Protein AF-C5G0J5-F1 (afdb_monomer)

Radius of gyration: 26.8 Å; Cα contacts (8 Å, |Δi|>4): 412; chains: 1; bounding box: 68×74×84 Å

Secondary structure (DSSP, 8-state):
------------------------------SS----------HHHHHHHHHHHHHHTT---GGGGS-S--PPPHHHHHHHTT-TTTTS-TT--HHHHHHHHHHHHHHS-S-----S---EEEETTEEEEEEEEE-SSPPPSEE-BHHHHHHTHHHHHHHHHHHHHHHSEEEEEEEEEEEEEEETTEEEEEEEEEEEEEEEE-HHHHHHHHTSTTHHHHHHHHHHHHHHHHTSTTTSSEEEEEEEESEEEEEEEEPSEEEEEEETTEEEEEEEEEEEESTT-

Sequence (281 aa):
MKEKYPGYPNELVTDHMYLIHCGDVPEIIDDNNNGLTTRGIDIYGVTSYLKSQYDRLGLRDNSQGQAENWSESTFVECMKKKYPLFPYDKSVSHGDIQHCHATRLNQLHARSDDNSRNPVIDVFGTAVTFLNDCNERDLPKNFQQAADFRANARNICDHLVGDLVKNAPALYGDVLKNAYTKEVQTLYGHKDVVLAVTMSIFPQARAAFATINKAKEAYDAICMSAISIFGTKDEGCTSELNYLQGRRRTTTGVKDGFLDFLIGGVKQGLLTIDFSPAEDF

Organism: Arthroderma otae (strain ATCC MYA-4605 / CBS 113480) (NCBI:txid554155)

Solvent-accessible surface area (backbone atoms only — not comparable to full-atom values): 16721 Å² total; per-residue (Å²): 138,89,89,79,87,89,85,87,82,85,88,81,88,85,84,87,79,88,76,92,70,89,76,80,88,78,84,79,82,66,95,66,93,67,86,77,67,89,75,68,85,48,67,67,58,58,52,50,52,53,50,55,55,38,58,74,69,69,56,76,74,80,65,79,83,70,75,83,72,90,71,70,49,66,42,56,54,48,46,35,76,80,36,78,56,60,52,72,51,92,78,69,52,58,68,57,55,50,50,24,49,54,54,40,53,67,71,63,61,91,73,77,84,85,77,64,74,66,52,70,45,75,55,93,88,40,58,38,36,41,46,65,50,52,59,89,64,71,66,52,67,59,26,41,43,21,67,60,54,39,71,44,27,62,64,53,33,64,56,25,41,64,35,32,74,73,70,28,32,22,55,40,58,45,74,37,65,66,18,31,33,70,51,95,61,30,75,45,67,63,34,65,30,28,40,35,38,38,4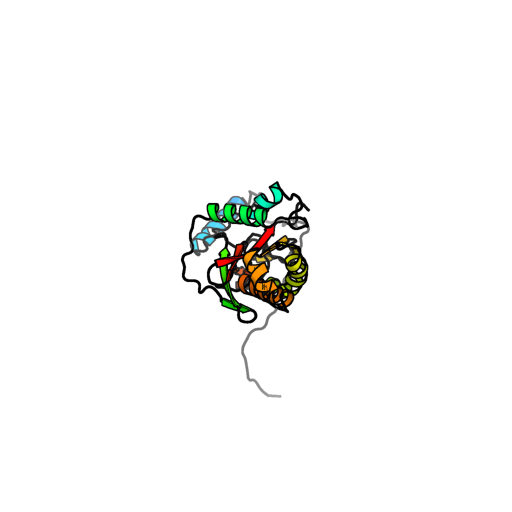0,36,49,33,72,69,44,50,57,61,36,67,76,39,101,50,38,69,60,47,47,41,52,51,43,41,48,48,43,43,41,35,35,26,80,87,62,25,30,46,42,80,45,79,36,46,72,103,45,85,45,74,49,45,32,33,38,45,31,36,37,37,31,21,49,89,85,38,84,28,29,41,38,38,39,42,70,38,71,56,78,91,121

Nearest PDB structures (foldseek):
  3lw3-assembly1_B  TM=2.107E-01  e=3.052E-02  Helicobacter felis
  2cye-assembly3_C  TM=1.915E-01  e=3.959E-01  Thermus thermophilus HB8
  5wix-assembly1_A  TM=1.542E-01  e=1.800E+00  Clostridium botulinum E1 str. 'BoNT E Beluga'

Structure (mmCIF, N/CA/C/O backbone):
data_AF-C5G0J5-F1
#
_entry.id   AF-C5G0J5-F1
#
loop_
_atom_site.group_PDB
_atom_site.id
_atom_site.type_symbol
_atom_site.label_atom_id
_atom_site.label_alt_id
_atom_site.label_comp_id
_atom_site.label_asym_id
_atom_site.label_entity_id
_atom_site.label_seq_id
_atom_site.pdbx_PDB_ins_code
_atom_site.Cartn_x
_atom_site.Cartn_y
_atom_site.Cartn_z
_atom_site.occupancy
_atom_site.B_iso_or_equiv
_atom_site.auth_seq_id
_atom_site.auth_comp_id
_atom_site.auth_asym_id
_atom_site.auth_atom_id
_atom_site.pdbx_PDB_model_num
ATOM 1 N N . MET A 1 1 ? 50.258 -53.875 -29.517 1.00 34.56 1 MET A N 1
ATOM 2 C CA . MET A 1 1 ? 49.431 -54.470 -28.446 1.00 34.56 1 MET A CA 1
ATOM 3 C C . MET A 1 1 ? 47.989 -54.042 -28.672 1.00 34.56 1 MET A C 1
ATOM 5 O O . MET A 1 1 ? 47.768 -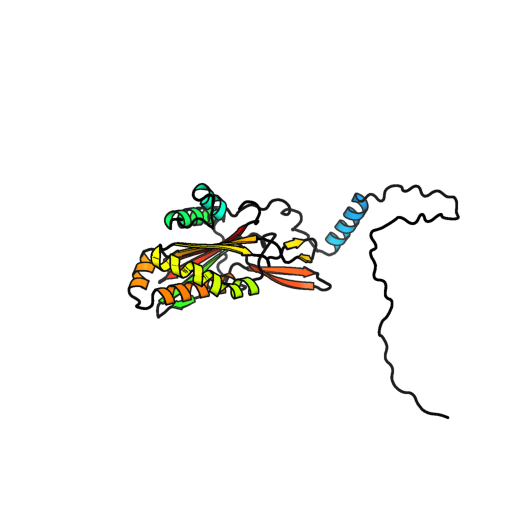52.887 -29.002 1.00 34.56 1 MET A O 1
ATOM 9 N N . LYS A 1 2 ? 47.063 -55.005 -28.637 1.00 33.50 2 LYS A N 1
ATOM 10 C CA . LYS A 1 2 ? 45.610 -54.836 -28.807 1.00 33.50 2 LYS A CA 1
ATOM 11 C C . LYS A 1 2 ? 44.958 -54.335 -27.507 1.00 33.50 2 LYS A C 1
ATOM 13 O O . LYS A 1 2 ? 45.535 -54.561 -26.452 1.00 33.50 2 LYS A O 1
ATOM 18 N N . GLU A 1 3 ? 43.723 -53.841 -27.667 1.00 27.34 3 GLU A N 1
ATOM 19 C CA . GLU A 1 3 ? 42.611 -53.630 -26.705 1.00 27.34 3 GLU A CA 1
ATOM 20 C C . GLU A 1 3 ? 42.287 -52.147 -26.467 1.00 27.34 3 GLU A C 1
ATOM 22 O O . GLU A 1 3 ? 43.193 -51.356 -26.261 1.00 27.34 3 GLU A O 1
ATOM 27 N N . LYS A 1 4 ? 41.039 -51.661 -26.466 1.00 27.30 4 LYS A N 1
ATOM 28 C CA . LYS A 1 4 ? 39.692 -52.152 -26.832 1.00 27.30 4 LYS A CA 1
ATOM 29 C C . LYS A 1 4 ? 38.799 -50.891 -26.814 1.00 27.30 4 LYS A C 1
ATOM 31 O O . LYS A 1 4 ? 38.901 -50.105 -25.880 1.00 27.30 4 LYS A O 1
ATOM 36 N N . TYR A 1 5 ? 37.921 -50.713 -27.798 1.00 30.59 5 TYR A N 1
ATOM 37 C CA . TYR A 1 5 ? 36.732 -49.843 -27.691 1.00 30.59 5 TYR A CA 1
ATOM 38 C C . TYR A 1 5 ? 35.711 -50.509 -26.739 1.00 30.59 5 TYR A C 1
ATOM 40 O O . TYR A 1 5 ? 35.683 -51.747 -26.724 1.00 30.59 5 TYR A O 1
ATOM 48 N N . PRO A 1 6 ? 34.891 -49.770 -25.949 1.00 35.16 6 PRO A N 1
ATOM 49 C CA . PRO A 1 6 ? 33.659 -49.161 -26.497 1.00 35.16 6 PRO A CA 1
ATOM 50 C C . PRO A 1 6 ? 33.156 -47.852 -25.824 1.00 35.16 6 PRO A C 1
ATOM 52 O O . PRO A 1 6 ? 33.362 -47.636 -24.635 1.00 35.16 6 PRO A O 1
ATOM 55 N N . GLY A 1 7 ? 32.381 -47.047 -26.573 1.00 28.03 7 GLY A N 1
ATOM 56 C CA . GLY A 1 7 ? 31.360 -46.136 -26.016 1.00 28.03 7 GLY A CA 1
ATOM 57 C C . GLY A 1 7 ? 31.407 -44.663 -26.459 1.00 28.03 7 GLY A C 1
ATOM 58 O O . GLY A 1 7 ? 31.964 -43.833 -25.755 1.00 28.03 7 GLY A O 1
ATOM 59 N N . TYR A 1 8 ? 30.764 -44.329 -27.583 1.00 28.36 8 TYR A N 1
ATOM 60 C CA . TYR A 1 8 ? 30.234 -42.979 -27.890 1.00 28.36 8 TYR A CA 1
ATOM 61 C C . TYR A 1 8 ? 28.871 -42.797 -27.158 1.00 28.36 8 TYR A C 1
ATOM 63 O O . TYR A 1 8 ? 28.251 -43.828 -26.876 1.00 28.36 8 TYR A O 1
ATOM 71 N N . PRO A 1 9 ? 28.366 -41.572 -26.853 1.00 32.84 9 PRO A N 1
ATOM 72 C CA . PRO A 1 9 ? 28.139 -40.528 -27.857 1.00 32.84 9 PRO A CA 1
ATOM 73 C C . PRO A 1 9 ? 28.501 -39.078 -27.470 1.00 32.84 9 PRO A C 1
ATOM 75 O O . PRO A 1 9 ? 28.296 -38.633 -26.351 1.00 32.84 9 PRO A O 1
ATOM 78 N N . ASN A 1 10 ? 29.016 -38.393 -28.493 1.00 35.56 10 ASN A N 1
ATOM 79 C CA . ASN A 1 10 ? 28.872 -37.005 -28.930 1.00 35.56 10 ASN A CA 1
ATOM 80 C C . ASN A 1 10 ? 28.668 -35.849 -27.934 1.00 35.56 10 ASN A C 1
ATOM 82 O O . ASN A 1 10 ? 27.791 -35.864 -27.082 1.00 35.56 10 ASN A O 1
ATOM 86 N N . GLU A 1 11 ? 29.391 -34.777 -28.287 1.00 36.97 11 GLU A N 1
ATOM 87 C CA . GLU A 1 11 ? 29.178 -33.360 -27.967 1.00 36.97 11 GLU A CA 1
ATOM 88 C C . GLU A 1 11 ? 29.679 -32.867 -26.609 1.00 36.97 11 GLU A C 1
ATOM 90 O O . GLU A 1 11 ? 29.042 -33.041 -25.581 1.00 36.97 11 GLU A O 1
ATOM 95 N N . LEU A 1 12 ? 30.801 -32.143 -26.661 1.00 26.28 12 LEU A N 1
ATOM 96 C CA . LEU A 1 12 ? 31.043 -30.888 -25.945 1.00 26.28 12 LEU A CA 1
ATOM 97 C C . LEU A 1 12 ? 32.115 -30.135 -26.754 1.00 26.28 12 LEU A C 1
ATOM 99 O O . LEU A 1 12 ? 33.194 -30.659 -27.008 1.00 26.28 12 LEU A O 1
ATOM 103 N N . VAL A 1 13 ? 31.702 -29.060 -27.427 1.00 31.84 13 VAL A N 1
ATOM 104 C CA . VAL A 1 13 ? 32.020 -27.675 -27.041 1.00 31.84 13 VAL A CA 1
ATOM 105 C C . VAL A 1 13 ? 33.504 -27.366 -27.180 1.00 31.84 13 VAL A C 1
ATOM 107 O O . VAL A 1 13 ? 34.295 -27.786 -26.351 1.00 31.84 13 VAL A O 1
ATOM 110 N N . THR A 1 14 ? 33.827 -26.558 -28.188 1.00 27.42 14 THR A N 1
ATOM 111 C CA . THR A 1 14 ? 34.467 -25.244 -28.016 1.00 27.42 14 THR A CA 1
ATOM 112 C C . THR A 1 14 ? 34.649 -24.637 -29.399 1.00 27.42 14 THR A C 1
ATOM 114 O O . THR A 1 14 ? 35.553 -25.042 -30.113 1.00 27.42 14 THR A O 1
ATOM 117 N N . ASP A 1 15 ? 33.836 -23.642 -29.742 1.00 26.64 15 ASP A N 1
ATOM 118 C CA . ASP A 1 15 ? 34.381 -22.490 -30.452 1.00 26.64 15 ASP A CA 1
ATOM 119 C C . ASP A 1 15 ? 34.000 -21.245 -29.661 1.00 26.64 15 ASP A C 1
ATOM 121 O O . ASP A 1 15 ? 32.847 -20.822 -29.563 1.00 26.64 15 ASP A O 1
ATOM 125 N N . HIS A 1 16 ? 35.021 -20.735 -28.985 1.00 26.95 16 HIS A N 1
ATOM 126 C CA . HIS A 1 16 ? 35.037 -19.426 -28.380 1.00 26.95 16 HIS A CA 1
ATOM 127 C C . HIS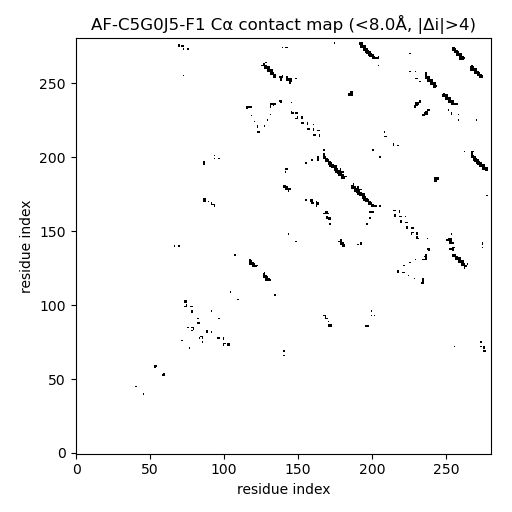 A 1 16 ? 35.000 -18.375 -29.485 1.00 26.95 16 HIS A C 1
ATOM 129 O O . HIS A 1 16 ? 35.888 -18.340 -30.328 1.00 26.95 16 HIS A O 1
ATOM 135 N N . MET A 1 17 ? 34.068 -17.431 -29.392 1.00 24.06 17 MET A N 1
ATOM 136 C CA . MET A 1 17 ? 34.371 -16.053 -29.765 1.00 24.06 17 MET A CA 1
ATOM 137 C C . MET A 1 17 ? 33.504 -15.099 -28.942 1.00 24.06 17 MET A C 1
ATOM 139 O O . MET A 1 17 ? 32.403 -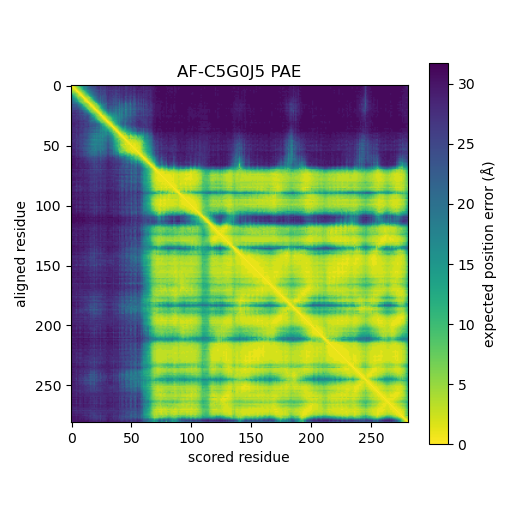14.706 -29.316 1.00 24.06 17 MET A O 1
ATOM 143 N N . TYR A 1 18 ? 34.026 -14.747 -27.769 1.00 28.03 18 TYR A N 1
ATOM 144 C CA . TYR A 1 18 ? 33.759 -13.445 -27.174 1.00 28.03 18 TYR A CA 1
ATOM 145 C C . TYR A 1 18 ? 34.588 -12.414 -27.940 1.00 28.03 18 TYR A C 1
ATOM 147 O O . TYR A 1 18 ? 35.788 -12.627 -28.090 1.00 28.03 18 TYR A O 1
ATOM 155 N N . LEU A 1 19 ? 33.963 -11.316 -28.372 1.00 24.42 19 LEU A N 1
ATOM 156 C CA . LEU A 1 19 ? 34.388 -9.928 -28.117 1.00 24.42 19 LEU A CA 1
ATOM 157 C C . LEU A 1 19 ? 33.636 -8.983 -29.063 1.00 24.42 19 LEU A C 1
ATOM 159 O O . LEU A 1 19 ? 33.979 -8.833 -30.231 1.00 24.42 19 LEU A O 1
ATOM 163 N N . ILE A 1 20 ? 32.627 -8.297 -28.521 1.00 28.42 20 ILE A N 1
ATOM 164 C CA . ILE A 1 20 ? 32.231 -6.985 -29.033 1.00 28.42 20 ILE A CA 1
ATOM 165 C C . ILE A 1 20 ? 33.322 -6.030 -28.546 1.00 28.42 20 ILE A C 1
ATOM 167 O O . ILE A 1 20 ? 33.304 -5.586 -27.399 1.00 28.42 20 ILE A O 1
ATOM 171 N N . HIS A 1 21 ? 34.312 -5.787 -29.400 1.00 24.42 21 HIS A N 1
ATOM 172 C CA . HIS A 1 21 ? 35.213 -4.655 -29.252 1.00 24.42 21 HIS A CA 1
ATOM 173 C C . HIS A 1 21 ? 34.535 -3.431 -29.872 1.00 24.42 21 HIS A C 1
ATOM 175 O O . HIS A 1 21 ? 34.320 -3.367 -31.079 1.00 24.42 21 HIS A O 1
ATOM 181 N N . CYS A 1 22 ? 34.196 -2.455 -29.032 1.00 41.16 22 CYS A N 1
ATOM 182 C CA . CYS A 1 22 ? 34.098 -1.069 -29.468 1.00 41.16 22 CYS A CA 1
ATOM 183 C C . CYS A 1 22 ? 35.531 -0.566 -29.700 1.00 41.16 22 CYS A C 1
ATOM 185 O O . CYS A 1 22 ? 36.309 -0.519 -28.746 1.00 41.16 22 CYS A O 1
ATOM 187 N N . GLY A 1 23 ? 35.880 -0.226 -30.942 1.00 29.19 23 GLY A N 1
ATOM 188 C CA . GLY A 1 23 ? 37.172 0.364 -31.300 1.00 29.19 23 GLY A CA 1
ATOM 189 C C . GLY A 1 23 ? 37.619 -0.004 -32.715 1.00 29.19 23 GLY A C 1
ATOM 190 O O . GLY A 1 23 ? 37.892 -1.166 -32.980 1.00 29.19 23 GLY A O 1
ATOM 191 N N . ASP A 1 24 ? 37.687 1.024 -33.559 1.00 31.53 24 ASP A N 1
ATOM 192 C CA . ASP A 1 24 ? 38.386 1.149 -34.843 1.00 31.53 24 ASP A CA 1
ATOM 193 C C . ASP A 1 24 ? 37.979 0.230 -36.008 1.00 31.53 24 ASP A C 1
ATOM 195 O O . ASP A 1 24 ? 38.169 -0.982 -36.026 1.00 31.53 24 ASP A O 1
ATOM 199 N N . VAL A 1 25 ? 37.432 0.886 -37.035 1.00 36.88 25 VAL A N 1
ATOM 200 C CA . VAL A 1 25 ? 37.102 0.346 -38.357 1.00 36.88 25 VAL A CA 1
ATOM 201 C C . VAL A 1 25 ? 38.378 -0.187 -39.020 1.00 36.88 25 VAL A C 1
ATOM 203 O O . VAL A 1 25 ? 39.257 0.618 -39.334 1.00 36.88 25 VAL A O 1
ATOM 206 N N . PRO A 1 26 ? 38.493 -1.494 -39.316 1.00 28.56 26 PRO A N 1
ATOM 207 C CA . PRO A 1 26 ? 39.455 -1.957 -40.295 1.00 28.56 26 PRO A CA 1
ATOM 208 C C . PRO A 1 26 ? 38.831 -1.738 -41.674 1.00 28.56 26 PRO A C 1
ATOM 210 O O . PRO A 1 26 ? 37.819 -2.354 -42.019 1.00 28.56 26 PRO A O 1
ATOM 213 N N . GLU A 1 27 ? 39.425 -0.838 -42.455 1.00 34.31 27 GLU A N 1
ATOM 214 C CA . GLU A 1 27 ? 39.238 -0.801 -43.903 1.00 34.31 27 GLU A CA 1
ATOM 215 C C . GLU A 1 27 ? 39.493 -2.204 -44.465 1.00 34.31 27 GLU A C 1
ATOM 217 O O . GLU A 1 27 ? 40.616 -2.708 -44.444 1.00 34.31 27 GLU A O 1
ATOM 222 N N . ILE A 1 28 ? 38.443 -2.841 -44.980 1.00 30.33 28 ILE A N 1
ATOM 223 C CA . ILE A 1 28 ? 38.607 -3.942 -45.921 1.00 30.33 28 ILE A CA 1
ATOM 224 C C . ILE A 1 28 ? 38.752 -3.287 -47.292 1.00 30.33 28 ILE A C 1
ATOM 226 O O . ILE A 1 28 ? 37.771 -2.852 -47.895 1.00 30.33 28 ILE A O 1
ATOM 230 N N . ILE A 1 29 ? 39.998 -3.184 -47.749 1.00 30.19 29 ILE A N 1
ATOM 231 C CA . ILE A 1 29 ? 40.320 -3.002 -49.162 1.00 30.19 29 ILE A CA 1
ATOM 232 C C . ILE A 1 29 ? 39.931 -4.312 -49.861 1.00 30.19 29 ILE A C 1
ATOM 234 O O . ILE A 1 29 ? 40.496 -5.365 -49.574 1.00 30.19 29 ILE A O 1
ATOM 238 N N . ASP A 1 30 ? 38.922 -4.243 -50.727 1.00 33.97 30 ASP A N 1
ATOM 239 C CA . ASP A 1 30 ? 38.576 -5.296 -51.682 1.00 33.97 30 ASP A CA 1
ATOM 240 C C . ASP A 1 30 ? 39.484 -5.146 -52.913 1.00 33.97 30 ASP A C 1
ATOM 242 O O . ASP A 1 30 ? 39.514 -4.088 -53.546 1.00 33.97 30 ASP A O 1
ATOM 246 N N . ASP A 1 31 ? 40.217 -6.207 -53.257 1.00 37.84 31 ASP A N 1
ATOM 247 C CA . ASP A 1 31 ? 41.057 -6.298 -54.460 1.00 37.84 31 ASP A CA 1
ATOM 248 C C . ASP A 1 31 ? 40.240 -6.379 -55.768 1.00 37.84 31 ASP A C 1
ATOM 250 O O . ASP A 1 31 ? 40.806 -6.494 -56.856 1.00 37.84 31 ASP A O 1
ATOM 254 N N . ASN A 1 32 ? 38.911 -6.266 -55.713 1.00 36.34 32 ASN A N 1
ATOM 255 C CA . ASN A 1 32 ? 38.068 -6.113 -56.891 1.00 36.34 32 ASN A CA 1
ATOM 256 C C . ASN A 1 32 ? 37.415 -4.732 -56.916 1.00 36.34 32 ASN A C 1
ATOM 258 O O . ASN A 1 32 ? 36.409 -4.459 -56.270 1.00 36.34 32 ASN A O 1
ATOM 262 N N . ASN A 1 33 ? 38.008 -3.869 -57.735 1.00 41.69 33 ASN A N 1
ATOM 263 C CA . ASN A 1 33 ? 37.727 -2.450 -57.923 1.00 41.69 33 ASN A CA 1
ATOM 264 C C . ASN A 1 33 ? 36.330 -2.144 -58.525 1.00 41.69 33 ASN A C 1
ATOM 266 O O . ASN A 1 33 ? 36.220 -1.500 -59.566 1.00 41.69 33 ASN A O 1
ATOM 270 N N . ASN A 1 34 ? 35.253 -2.588 -57.875 1.00 35.62 34 ASN A N 1
ATOM 271 C CA . ASN A 1 34 ? 33.873 -2.206 -58.163 1.00 35.62 34 ASN A CA 1
ATOM 272 C C . ASN A 1 34 ? 33.276 -1.577 -56.904 1.00 35.62 34 ASN A C 1
ATOM 274 O O . ASN A 1 34 ? 32.613 -2.238 -56.111 1.00 35.62 34 ASN A O 1
ATOM 278 N N . GLY A 1 35 ? 33.551 -0.282 -56.730 1.00 32.16 35 GLY A N 1
ATOM 279 C CA . GLY A 1 35 ? 33.175 0.512 -55.566 1.00 32.16 35 GLY A CA 1
ATOM 280 C C . GLY A 1 35 ? 31.725 0.325 -55.118 1.00 32.16 35 GLY A C 1
ATOM 281 O O . GLY A 1 35 ? 30.807 0.992 -55.600 1.00 32.16 35 GLY A O 1
ATOM 282 N N . LEU A 1 36 ? 31.539 -0.510 -54.097 1.00 31.58 36 LEU A N 1
ATOM 283 C CA . LEU A 1 36 ? 30.403 -0.433 -53.194 1.00 31.58 36 LEU A CA 1
ATOM 284 C C . LEU A 1 36 ? 30.652 0.751 -52.266 1.00 31.58 36 LEU A C 1
ATOM 286 O O . LEU A 1 36 ? 31.119 0.630 -51.139 1.00 31.58 36 LEU A O 1
ATOM 290 N N . THR A 1 37 ? 30.336 1.936 -52.789 1.00 32.44 37 THR A N 1
ATOM 291 C CA . THR A 1 37 ? 30.017 3.086 -51.945 1.00 32.44 37 THR A CA 1
ATOM 292 C C . THR A 1 37 ? 29.052 2.616 -50.862 1.00 32.44 37 THR A C 1
ATOM 294 O O . THR A 1 37 ? 28.077 1.924 -51.161 1.00 32.44 37 THR A O 1
ATOM 297 N N . THR A 1 38 ? 29.345 2.973 -49.617 1.00 40.84 38 THR A N 1
ATOM 298 C CA . THR A 1 38 ? 28.491 2.861 -48.432 1.00 40.84 38 THR A CA 1
ATOM 299 C C . THR A 1 38 ? 27.168 3.598 -48.667 1.00 40.84 38 THR A C 1
ATOM 301 O O . THR A 1 38 ? 26.893 4.663 -48.123 1.00 40.84 38 THR A O 1
ATOM 304 N N . ARG A 1 39 ? 26.318 3.042 -49.532 1.00 36.34 39 ARG A N 1
ATOM 305 C CA . ARG A 1 39 ? 24.934 3.456 -49.713 1.00 36.34 39 ARG A CA 1
ATOM 306 C C . ARG A 1 39 ? 24.147 2.852 -48.569 1.00 36.34 39 ARG A C 1
ATOM 308 O O . ARG A 1 39 ? 23.763 1.691 -48.622 1.00 36.34 39 ARG A O 1
ATOM 315 N N . GLY A 1 40 ? 24.001 3.683 -47.541 1.00 38.06 40 GLY A N 1
ATOM 316 C CA . GLY A 1 40 ? 22.972 3.659 -46.511 1.00 38.06 40 GLY A CA 1
ATOM 317 C C . GLY A 1 40 ? 22.324 2.305 -46.279 1.00 38.06 40 GLY A C 1
ATOM 318 O O . GLY A 1 40 ? 21.310 1.987 -46.898 1.00 38.06 40 GLY A O 1
ATOM 319 N N . ILE A 1 4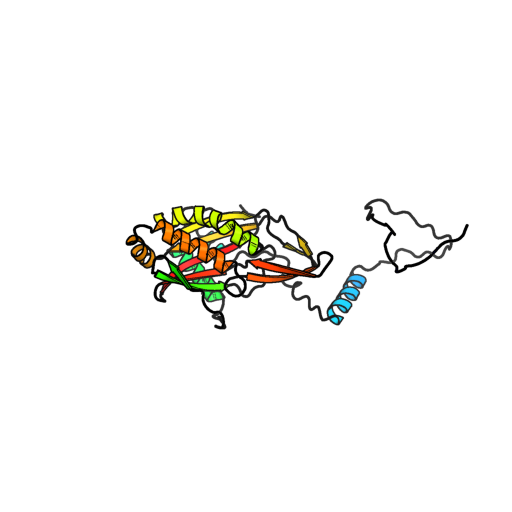1 ? 22.851 1.560 -45.307 1.00 39.38 41 ILE A N 1
ATOM 320 C CA . ILE A 1 41 ? 21.982 0.683 -44.528 1.00 39.38 41 ILE A CA 1
ATOM 321 C C . ILE A 1 41 ? 20.996 1.627 -43.846 1.00 39.38 41 ILE A C 1
ATOM 323 O O . ILE A 1 41 ? 21.313 2.267 -42.845 1.00 39.38 41 ILE A O 1
ATOM 327 N N . ASP A 1 42 ? 19.837 1.795 -44.472 1.00 38.78 42 ASP A N 1
ATOM 328 C CA . ASP A 1 42 ? 18.757 2.583 -43.924 1.00 38.78 42 ASP A CA 1
ATOM 329 C C . ASP A 1 42 ? 18.269 1.861 -42.666 1.00 38.78 42 ASP A C 1
ATOM 331 O O . ASP A 1 42 ? 17.648 0.795 -42.724 1.00 38.78 42 ASP A O 1
ATOM 335 N N . ILE A 1 43 ? 18.618 2.417 -41.507 1.00 40.00 43 ILE A N 1
ATOM 336 C CA . ILE A 1 43 ? 18.246 1.904 -40.186 1.00 40.00 43 ILE A CA 1
ATOM 337 C C . ILE A 1 43 ? 16.715 1.743 -40.094 1.00 40.00 43 ILE A C 1
ATOM 339 O O . ILE A 1 43 ? 16.229 0.836 -39.409 1.00 40.00 43 ILE A O 1
ATOM 343 N N . TYR A 1 44 ? 15.951 2.533 -40.860 1.00 33.03 44 TYR A N 1
ATOM 344 C CA . TYR A 1 44 ? 14.499 2.407 -40.985 1.00 33.03 44 TYR A CA 1
ATOM 345 C C . TYR A 1 44 ? 14.052 1.145 -41.750 1.00 33.03 44 TYR A C 1
ATOM 347 O O . TYR A 1 44 ? 13.025 0.545 -41.420 1.00 33.03 44 TYR A O 1
ATOM 355 N N . GLY A 1 45 ? 14.830 0.678 -42.730 1.00 36.72 45 GLY A N 1
ATOM 356 C CA . GLY A 1 45 ? 14.563 -0.559 -43.476 1.00 36.72 45 GLY A CA 1
ATOM 357 C C . GLY A 1 45 ? 14.790 -1.824 -42.641 1.00 36.72 45 GLY A C 1
ATOM 358 O O . GLY A 1 45 ? 14.008 -2.774 -42.693 1.00 36.72 45 GLY A O 1
ATOM 359 N N . VAL A 1 46 ? 15.827 -1.819 -41.799 1.00 42.88 46 VAL A N 1
ATOM 360 C CA . VAL A 1 46 ? 16.135 -2.946 -40.901 1.00 42.88 46 VAL A CA 1
ATOM 361 C C . VAL A 1 46 ? 15.101 -3.050 -39.773 1.00 42.88 46 VAL A C 1
ATOM 363 O O . VAL A 1 46 ? 14.628 -4.143 -39.458 1.00 42.88 46 VAL A O 1
ATOM 366 N N . THR A 1 47 ? 14.684 -1.917 -39.202 1.00 45.47 47 THR A N 1
ATOM 367 C CA . THR A 1 47 ? 13.656 -1.879 -38.145 1.00 45.47 47 THR A CA 1
ATOM 368 C C . THR A 1 47 ? 12.271 -2.287 -38.649 1.00 45.47 47 THR A C 1
ATOM 370 O O . THR A 1 47 ? 11.562 -3.017 -37.956 1.00 45.47 47 THR A O 1
ATOM 373 N N . SER A 1 48 ? 11.891 -1.896 -39.867 1.00 41.72 48 SER A N 1
ATOM 374 C CA . SER A 1 48 ? 10.608 -2.289 -40.472 1.00 41.72 48 SER A CA 1
ATOM 375 C C . SER A 1 48 ? 10.552 -3.775 -40.851 1.00 41.72 48 SER A C 1
ATOM 377 O O . SER A 1 48 ? 9.531 -4.427 -40.611 1.00 41.72 48 SER A O 1
ATOM 379 N N . TYR A 1 49 ? 11.653 -4.350 -41.348 1.00 44.56 49 TYR A N 1
ATOM 380 C CA . TYR A 1 49 ? 11.744 -5.791 -41.596 1.00 44.56 49 TYR A CA 1
ATOM 381 C C . TYR A 1 49 ? 11.577 -6.597 -40.302 1.00 44.56 49 TYR A C 1
ATOM 383 O O . TYR A 1 49 ? 10.736 -7.499 -40.251 1.00 44.56 49 TYR A O 1
ATOM 391 N N . LEU A 1 50 ? 12.306 -6.224 -39.242 1.00 47.19 50 LEU A N 1
ATOM 392 C CA . LEU A 1 50 ? 12.211 -6.861 -37.925 1.00 47.19 50 LEU A CA 1
ATOM 393 C C . LEU A 1 50 ? 10.796 -6.756 -37.346 1.00 47.19 50 LEU A C 1
ATOM 395 O O . LEU A 1 50 ? 10.258 -7.760 -36.884 1.00 47.19 50 LEU A O 1
ATOM 399 N N . LYS A 1 51 ? 10.156 -5.585 -37.446 1.00 44.19 51 LYS A N 1
ATOM 400 C CA . LYS A 1 51 ? 8.769 -5.379 -37.006 1.00 44.19 51 LYS A CA 1
ATOM 401 C C . LYS A 1 51 ? 7.789 -6.327 -37.709 1.00 44.19 51 LYS A C 1
ATOM 403 O O . LYS A 1 51 ? 6.976 -6.960 -37.044 1.00 44.19 51 LYS A O 1
ATOM 408 N N . SER A 1 52 ? 7.933 -6.530 -39.023 1.00 45.00 52 SER A N 1
ATOM 409 C CA . SER A 1 52 ? 7.070 -7.469 -39.761 1.00 45.00 52 SER A CA 1
ATOM 410 C C . SER A 1 52 ? 7.285 -8.939 -39.366 1.00 45.00 52 SER A C 1
ATOM 412 O O . SER A 1 52 ? 6.344 -9.734 -39.405 1.00 45.00 52 SER A O 1
ATOM 414 N N . GLN A 1 53 ? 8.505 -9.310 -38.955 1.00 47.97 53 GLN A N 1
ATOM 415 C CA . GLN A 1 53 ? 8.792 -10.651 -38.438 1.00 47.97 53 GLN A CA 1
ATOM 416 C C . GLN A 1 53 ? 8.190 -10.844 -37.035 1.00 47.97 53 GLN A C 1
ATOM 418 O O . GLN A 1 53 ? 7.662 -11.917 -36.753 1.00 47.97 53 GLN A O 1
ATOM 423 N N . TYR A 1 54 ? 8.184 -9.805 -36.189 1.00 45.00 54 TYR A N 1
ATOM 424 C CA . TYR A 1 54 ? 7.511 -9.820 -34.881 1.00 45.00 54 TYR A CA 1
ATOM 425 C C . TYR A 1 54 ? 5.988 -9.977 -35.001 1.00 45.00 54 TYR A C 1
ATOM 427 O O . TYR A 1 54 ? 5.407 -10.831 -34.324 1.00 45.00 54 TYR A O 1
ATOM 435 N N . ASP A 1 55 ? 5.357 -9.236 -35.915 1.00 45.53 55 ASP A N 1
ATOM 436 C CA . ASP A 1 55 ? 3.911 -9.320 -36.159 1.00 45.53 55 ASP A CA 1
ATOM 437 C C . ASP A 1 55 ? 3.496 -10.701 -36.698 1.00 45.53 55 ASP A C 1
ATOM 439 O O . ASP A 1 55 ? 2.473 -11.258 -36.291 1.00 45.53 55 ASP A O 1
ATOM 443 N N . ARG A 1 56 ? 4.321 -11.308 -37.566 1.00 46.03 56 ARG A N 1
ATOM 444 C CA . ARG A 1 56 ? 4.104 -12.670 -38.092 1.00 46.03 56 ARG A CA 1
ATOM 445 C C . ARG A 1 56 ? 4.202 -13.764 -37.029 1.00 46.03 56 ARG A C 1
ATOM 447 O O . ARG A 1 56 ? 3.573 -14.806 -37.187 1.00 46.03 56 ARG A O 1
ATOM 454 N N . LEU A 1 57 ? 4.957 -13.534 -35.956 1.00 44.91 57 LEU A N 1
ATOM 455 C CA . LEU A 1 57 ? 5.097 -14.464 -34.831 1.00 44.91 57 LEU A CA 1
ATOM 456 C C . LEU A 1 57 ? 3.977 -14.324 -33.786 1.00 44.91 57 LEU A C 1
ATOM 458 O O . LEU A 1 57 ? 4.006 -15.014 -32.768 1.00 44.91 57 LEU A O 1
ATOM 462 N N . GLY A 1 58 ? 2.993 -13.441 -34.002 1.00 32.62 58 GLY A N 1
ATOM 463 C CA . GLY A 1 58 ? 1.902 -13.210 -33.049 1.00 32.62 58 GLY A CA 1
ATOM 464 C C . GLY A 1 58 ? 2.356 -12.549 -31.741 1.00 32.62 58 GLY A C 1
ATOM 465 O O . GLY A 1 58 ? 1.582 -12.473 -30.786 1.00 32.62 58 GLY A O 1
ATOM 466 N N . LEU A 1 59 ? 3.593 -12.046 -31.692 1.00 41.56 59 LEU A N 1
ATOM 467 C CA . LEU A 1 59 ? 4.126 -11.255 -30.590 1.00 41.56 59 LEU A CA 1
ATOM 468 C C . LEU A 1 59 ? 3.646 -9.811 -30.767 1.00 41.56 59 LEU A C 1
ATOM 470 O O . LEU A 1 59 ? 4.410 -8.939 -31.169 1.00 41.56 59 LEU A O 1
ATOM 474 N N . ARG A 1 60 ? 2.357 -9.561 -30.506 1.00 37.25 60 ARG A N 1
ATOM 475 C CA . ARG A 1 60 ? 1.836 -8.192 -30.427 1.00 37.25 60 ARG A CA 1
ATOM 476 C C . ARG A 1 60 ? 2.552 -7.457 -29.298 1.00 37.25 60 ARG A C 1
ATOM 478 O O . ARG A 1 60 ? 2.290 -7.697 -28.120 1.00 37.25 60 ARG A O 1
ATOM 485 N N . ASP A 1 61 ? 3.452 -6.559 -29.674 1.00 44.72 61 ASP A N 1
ATOM 486 C CA . ASP A 1 61 ? 4.069 -5.604 -28.768 1.00 44.72 61 ASP A CA 1
ATOM 487 C C . ASP A 1 61 ? 3.086 -4.458 -28.493 1.00 44.72 61 ASP A C 1
ATOM 489 O O . ASP A 1 61 ? 3.107 -3.410 -29.135 1.00 44.72 61 ASP A O 1
ATOM 493 N N . ASN A 1 62 ? 2.201 -4.666 -27.519 1.00 40.34 62 ASN A N 1
ATOM 494 C CA . ASN A 1 62 ? 1.359 -3.596 -26.981 1.00 40.34 62 ASN A CA 1
ATOM 495 C C . ASN A 1 62 ? 2.146 -2.634 -26.062 1.00 40.34 62 ASN A C 1
ATOM 497 O O . ASN A 1 62 ? 1.552 -1.717 -25.503 1.00 40.34 62 ASN A O 1
ATOM 501 N N . SER A 1 63 ? 3.464 -2.811 -25.884 1.00 46.47 63 SER A N 1
ATOM 502 C CA . SER A 1 63 ? 4.267 -2.001 -24.957 1.00 46.47 63 SER A CA 1
ATOM 503 C C . SER A 1 63 ? 4.956 -0.785 -25.586 1.00 46.47 63 SER A C 1
ATOM 505 O O . SER A 1 63 ? 5.476 0.054 -24.855 1.00 46.47 63 SER A O 1
ATOM 507 N N . GLN A 1 64 ? 4.875 -0.604 -26.909 1.00 37.75 64 GLN A N 1
ATOM 508 C CA . GLN A 1 64 ? 5.426 0.579 -27.591 1.00 37.75 64 GLN A CA 1
ATOM 509 C C . GLN A 1 64 ? 4.584 1.864 -27.455 1.00 37.75 64 GLN A C 1
ATOM 511 O O . GLN A 1 64 ? 5.037 2.920 -27.879 1.00 37.75 64 GLN A O 1
ATOM 516 N N . GLY A 1 65 ? 3.387 1.819 -26.858 1.00 34.06 65 GLY A N 1
ATOM 517 C CA . GLY A 1 65 ? 2.516 2.999 -26.716 1.00 34.06 65 GLY A CA 1
ATOM 518 C C . GLY A 1 65 ? 2.547 3.709 -25.355 1.00 34.06 65 GLY A C 1
ATOM 519 O O . GLY A 1 65 ? 1.940 4.766 -25.226 1.00 34.06 65 GLY A O 1
ATOM 520 N N . GLN A 1 66 ? 3.200 3.144 -24.333 1.00 40.50 66 GLN A N 1
ATOM 521 C CA . GLN A 1 66 ? 3.181 3.689 -22.959 1.00 40.50 66 GLN A CA 1
ATOM 522 C C . GLN A 1 66 ? 4.572 4.021 -22.400 1.00 40.50 66 GLN A C 1
ATOM 524 O O . GLN A 1 66 ? 4.712 4.415 -21.244 1.00 40.50 66 GLN A O 1
ATOM 529 N N . ALA A 1 67 ? 5.613 3.873 -23.215 1.00 41.47 67 ALA A N 1
ATOM 530 C CA . ALA A 1 67 ? 6.985 4.153 -22.839 1.00 41.47 67 ALA A CA 1
ATOM 531 C C . ALA A 1 67 ? 7.355 5.583 -23.244 1.00 41.47 67 ALA A C 1
ATOM 533 O O . ALA A 1 67 ? 7.777 5.777 -24.372 1.00 41.47 67 ALA A O 1
ATOM 534 N N . GLU A 1 68 ? 7.200 6.556 -22.339 1.00 46.09 68 GLU A N 1
ATOM 535 C CA . GLU A 1 68 ? 8.152 7.682 -22.238 1.00 46.09 68 GLU A CA 1
ATOM 536 C C . GLU A 1 68 ? 7.960 8.540 -20.979 1.00 46.09 68 GLU A C 1
ATOM 538 O O . GLU A 1 68 ? 8.958 8.907 -20.370 1.00 46.09 68 GLU A O 1
ATOM 543 N N . ASN A 1 69 ? 6.736 8.741 -20.480 1.00 53.41 69 ASN A N 1
ATOM 544 C CA . ASN A 1 69 ? 6.513 9.593 -19.305 1.00 53.41 69 ASN A CA 1
ATOM 545 C C . ASN A 1 69 ? 5.995 8.792 -18.109 1.00 53.41 69 ASN A C 1
ATOM 547 O O . ASN A 1 69 ? 4.896 8.238 -18.144 1.00 53.41 69 ASN A O 1
ATOM 551 N N . TRP A 1 70 ? 6.783 8.755 -17.035 1.00 61.75 70 TRP A N 1
ATOM 552 C CA . TRP A 1 70 ? 6.278 8.372 -15.722 1.00 61.75 70 TRP A CA 1
ATOM 553 C C . TRP A 1 70 ? 5.262 9.415 -15.275 1.00 61.75 70 TRP A C 1
ATOM 555 O O . TRP A 1 70 ? 5.615 10.569 -15.058 1.00 61.75 70 TRP A O 1
ATOM 565 N N . SER A 1 71 ? 4.002 9.012 -15.158 1.00 65.56 71 SER A N 1
ATOM 566 C CA . SER A 1 71 ? 2.995 9.812 -14.472 1.00 65.56 71 SER A CA 1
ATOM 567 C C . SER A 1 71 ? 2.916 9.334 -13.034 1.00 65.56 71 SER A C 1
ATOM 569 O O . SER A 1 71 ? 2.752 8.131 -12.808 1.00 65.56 71 SER A O 1
ATOM 571 N N . GLU A 1 72 ? 2.988 10.257 -12.083 1.00 75.81 72 GLU A N 1
ATOM 572 C CA . GLU A 1 72 ? 2.600 9.966 -10.709 1.00 75.81 72 GLU A CA 1
ATOM 573 C C . GLU A 1 72 ? 1.182 9.384 -10.670 1.00 75.81 72 GLU A C 1
ATOM 575 O O . GLU A 1 72 ? 0.348 9.638 -11.546 1.00 75.81 72 GLU A O 1
ATOM 580 N N . SER A 1 73 ? 0.892 8.564 -9.661 1.00 77.12 73 SER A N 1
ATOM 581 C CA . SER A 1 73 ? -0.480 8.112 -9.477 1.00 77.12 73 SER A CA 1
ATOM 582 C C . SER A 1 73 ? -1.352 9.298 -9.067 1.00 77.12 73 SER A C 1
ATOM 584 O O . SER A 1 73 ? -0.918 10.183 -8.331 1.00 77.12 73 SER A O 1
ATOM 586 N N . THR A 1 74 ? -2.624 9.295 -9.467 1.00 83.12 74 THR A N 1
ATOM 587 C CA . THR A 1 74 ? -3.594 10.329 -9.064 1.00 83.12 74 THR A CA 1
ATOM 588 C C . THR A 1 74 ? -3.647 10.518 -7.545 1.00 83.12 74 THR A C 1
ATOM 590 O O . THR A 1 74 ? -3.935 11.611 -7.056 1.00 83.12 74 THR A O 1
ATOM 593 N N . PHE A 1 75 ? -3.383 9.450 -6.782 1.00 86.69 75 PHE A N 1
ATOM 594 C CA . PHE A 1 75 ? -3.300 9.530 -5.330 1.00 86.69 75 PHE A CA 1
ATOM 595 C C . PHE A 1 75 ? -2.095 10.366 -4.891 1.00 86.69 75 PHE A C 1
ATOM 597 O O . PHE A 1 75 ? -2.280 11.320 -4.139 1.00 86.69 75 PHE A O 1
ATOM 604 N N . VAL A 1 76 ? -0.896 10.054 -5.393 1.00 86.50 76 VAL A N 1
ATOM 605 C CA . VAL A 1 76 ? 0.332 10.808 -5.095 1.00 86.50 76 VAL A CA 1
ATOM 606 C C . VAL A 1 76 ? 0.187 12.267 -5.524 1.00 86.50 76 VAL A C 1
ATOM 608 O O . VAL A 1 76 ? 0.437 13.157 -4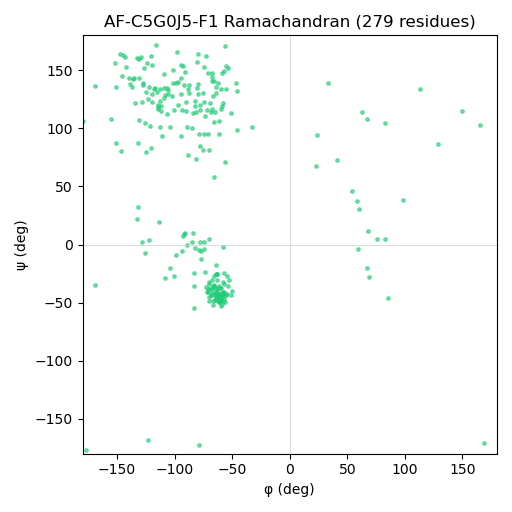.713 1.00 86.50 76 VAL A O 1
ATOM 611 N N . GLU A 1 77 ? -0.323 12.527 -6.730 1.00 88.44 77 GLU A N 1
ATOM 612 C CA . GLU A 1 77 ? -0.582 13.889 -7.215 1.00 88.44 77 GLU A CA 1
ATOM 613 C C . GLU A 1 77 ? -1.546 14.646 -6.289 1.00 88.44 77 GLU A C 1
ATOM 615 O O . GLU A 1 77 ? -1.348 15.821 -5.973 1.00 88.44 77 GLU A O 1
ATOM 620 N N . CYS A 1 78 ? -2.611 13.981 -5.827 1.00 90.88 78 CYS A N 1
ATOM 621 C CA . CYS A 1 78 ? -3.564 14.564 -4.888 1.00 90.88 78 CYS A CA 1
ATOM 622 C C . CYS A 1 78 ? -2.916 14.879 -3.534 1.00 90.88 78 CYS A C 1
ATOM 624 O O . CYS A 1 78 ? -3.121 15.970 -3.000 1.00 90.88 78 CYS A O 1
ATOM 626 N N . MET A 1 79 ? -2.098 13.965 -3.008 1.00 91.06 79 MET A N 1
ATOM 627 C CA . MET A 1 79 ? -1.378 14.158 -1.752 1.00 91.06 79 MET A CA 1
ATOM 628 C C . MET A 1 79 ? -0.379 15.312 -1.852 1.00 91.06 79 MET A C 1
ATOM 630 O O . MET A 1 79 ? -0.385 16.200 -0.996 1.00 91.06 79 MET A O 1
ATOM 634 N N . LYS A 1 80 ? 0.413 15.367 -2.928 1.00 90.81 80 LYS A N 1
ATOM 635 C CA . LYS A 1 80 ? 1.432 16.402 -3.153 1.00 90.81 80 LYS A CA 1
ATOM 636 C C . LYS A 1 80 ? 0.862 17.815 -3.282 1.00 90.81 80 LYS A C 1
ATOM 638 O O . LYS A 1 80 ? 1.541 18.768 -2.906 1.00 90.81 80 LYS A O 1
ATOM 643 N N . LYS A 1 81 ? -0.404 17.981 -3.699 1.00 90.94 81 LYS A N 1
ATOM 644 C CA . LYS A 1 81 ? -1.080 19.300 -3.709 1.00 90.94 81 LYS A CA 1
ATOM 645 C C . LYS A 1 81 ? -1.110 19.969 -2.336 1.00 90.94 81 LYS A C 1
ATOM 647 O O . LYS A 1 81 ? -1.075 21.194 -2.261 1.00 90.94 81 LYS A O 1
ATOM 652 N N . LYS A 1 82 ? -1.218 19.180 -1.265 1.00 91.00 82 LYS A N 1
ATOM 653 C CA . LYS A 1 82 ? -1.274 19.677 0.117 1.00 91.00 82 LYS A CA 1
ATOM 654 C C . LYS A 1 82 ? 0.006 19.392 0.900 1.00 91.00 82 LYS A C 1
ATOM 656 O O . LYS A 1 82 ? 0.354 20.171 1.781 1.00 91.00 82 LYS A O 1
ATOM 661 N N . TYR A 1 83 ? 0.702 18.314 0.551 1.00 89.94 83 TYR A N 1
ATOM 662 C CA . TYR A 1 83 ? 1.912 17.826 1.204 1.00 89.94 83 TYR A CA 1
ATOM 663 C C . TYR A 1 83 ? 3.038 17.679 0.173 1.00 89.94 83 TYR A C 1
ATOM 665 O O . TYR A 1 83 ? 3.304 16.566 -0.282 1.00 89.94 83 TYR A O 1
ATOM 673 N N . PRO A 1 84 ? 3.714 18.774 -0.224 1.00 88.06 84 PRO A N 1
ATOM 674 C CA . PRO A 1 84 ? 4.694 18.747 -1.314 1.00 88.06 84 PRO A CA 1
ATOM 675 C C . PRO A 1 84 ? 5.849 17.756 -1.112 1.00 88.06 84 PRO A C 1
ATOM 677 O O . PRO A 1 84 ? 6.437 17.304 -2.086 1.00 88.06 84 PRO A O 1
ATOM 680 N N . LEU A 1 85 ? 6.156 17.399 0.142 1.00 86.19 85 LEU A N 1
ATOM 681 C CA . LEU A 1 85 ? 7.216 16.452 0.505 1.00 86.19 85 LEU A CA 1
ATOM 682 C C . LEU A 1 85 ? 6.728 14.999 0.657 1.00 86.19 85 LEU A C 1
ATOM 684 O O . LEU A 1 85 ? 7.483 14.155 1.131 1.00 86.19 85 LEU A O 1
ATOM 688 N N . PHE A 1 86 ? 5.477 14.681 0.315 1.00 85.94 86 PHE A N 1
ATOM 689 C CA . PHE A 1 86 ? 4.950 13.313 0.375 1.00 85.94 86 PHE A CA 1
ATOM 690 C C . PHE A 1 86 ? 5.818 12.337 -0.452 1.00 85.94 86 PHE A C 1
ATOM 692 O O . PHE A 1 86 ? 6.106 12.661 -1.605 1.00 85.94 86 PHE A O 1
ATOM 699 N N . PRO A 1 87 ? 6.190 11.142 0.069 1.00 87.38 87 PRO A N 1
ATOM 700 C CA . PRO A 1 87 ? 5.713 10.489 1.303 1.00 87.38 87 PRO A CA 1
ATOM 701 C C . PRO A 1 87 ? 6.510 10.800 2.588 1.00 87.38 87 PRO A C 1
ATOM 703 O O . PRO A 1 87 ? 6.285 10.164 3.614 1.00 87.38 87 PRO A O 1
ATOM 706 N N . TYR A 1 88 ? 7.430 11.765 2.572 1.00 85.25 88 TYR A N 1
ATOM 707 C CA . TYR A 1 88 ? 8.314 12.081 3.704 1.00 85.25 88 TYR A CA 1
ATOM 708 C C . TYR A 1 88 ? 7.740 13.122 4.685 1.00 85.25 88 TYR A C 1
ATOM 710 O O . TYR A 1 88 ? 8.374 13.454 5.692 1.00 85.25 88 TYR A O 1
ATOM 718 N N . ASP A 1 89 ? 6.538 13.640 4.422 1.00 79.69 89 ASP A N 1
ATOM 719 C CA . ASP A 1 89 ? 5.852 14.594 5.296 1.00 79.69 89 ASP A CA 1
ATOM 720 C C . ASP A 1 89 ? 5.210 13.891 6.503 1.00 79.69 89 ASP A C 1
ATOM 722 O O . ASP A 1 89 ? 4.272 13.115 6.365 1.00 79.69 89 ASP A O 1
ATOM 726 N N . LYS A 1 90 ? 5.668 14.195 7.720 1.00 69.19 90 LYS A N 1
ATOM 727 C CA . LYS A 1 90 ? 5.198 13.533 8.953 1.00 69.19 90 LYS A CA 1
ATOM 728 C C . LYS A 1 90 ? 3.800 13.966 9.421 1.00 69.19 90 LYS A C 1
ATOM 730 O O . LYS A 1 90 ? 3.326 13.452 10.432 1.00 69.19 90 LYS A O 1
ATOM 735 N N . SER A 1 91 ? 3.160 14.929 8.756 1.00 77.31 91 SER A N 1
ATOM 736 C CA . SER A 1 91 ? 1.949 15.611 9.248 1.00 77.31 91 SER A CA 1
ATOM 737 C C . SER A 1 91 ? 0.682 15.350 8.425 1.00 77.31 91 SER A C 1
ATOM 739 O O . SER A 1 91 ? -0.301 16.094 8.511 1.00 77.31 91 SER A O 1
ATOM 741 N N . VAL A 1 92 ? 0.674 14.277 7.637 1.00 83.50 92 VAL A N 1
ATOM 742 C CA . VAL A 1 92 ? -0.480 13.927 6.808 1.00 83.50 92 VAL A CA 1
ATOM 743 C C . VAL A 1 92 ? -1.713 13.596 7.650 1.00 83.50 92 VAL A C 1
ATOM 745 O O . VAL A 1 92 ? -1.645 12.853 8.629 1.00 83.50 92 VAL A O 1
ATOM 748 N N . SER A 1 93 ? -2.869 14.126 7.243 1.00 86.56 93 SER A N 1
ATOM 749 C CA . SER A 1 93 ? -4.141 13.854 7.906 1.00 86.56 93 SER A CA 1
ATOM 750 C C . SER A 1 93 ? -4.868 12.648 7.305 1.00 86.56 93 SER A C 1
ATOM 752 O O . SER A 1 93 ? -4.830 12.387 6.101 1.00 86.56 93 SER A O 1
ATOM 754 N N . HIS A 1 94 ? -5.610 11.942 8.156 1.00 85.31 94 HIS A N 1
ATOM 755 C CA . HIS A 1 94 ? -6.476 10.840 7.739 1.00 85.31 94 HIS A CA 1
ATOM 756 C C . HIS A 1 94 ? -7.531 11.267 6.702 1.00 85.31 94 HIS A C 1
ATOM 758 O O . HIS A 1 94 ? -7.776 10.540 5.741 1.00 85.31 94 HIS A O 1
ATOM 764 N N . GLY A 1 95 ? -8.134 12.449 6.879 1.00 86.56 95 GLY A N 1
ATOM 765 C CA . GLY A 1 95 ? -9.173 12.953 5.978 1.00 86.56 95 GLY A CA 1
ATOM 766 C C . GLY A 1 95 ? -8.651 13.240 4.569 1.00 86.56 95 GLY A C 1
ATOM 767 O O . GLY A 1 95 ? -9.348 12.969 3.595 1.00 86.56 95 GLY A O 1
ATOM 768 N N . ASP A 1 96 ? -7.408 13.714 4.447 1.00 90.12 96 ASP A N 1
ATOM 769 C CA . ASP A 1 96 ? -6.797 13.976 3.140 1.00 90.12 96 ASP A CA 1
ATOM 770 C C . ASP A 1 96 ? -6.453 12.671 2.405 1.00 90.12 96 ASP A C 1
ATOM 772 O O . ASP A 1 96 ? -6.758 12.546 1.221 1.00 90.12 96 ASP A O 1
ATOM 776 N N . ILE A 1 97 ? -5.929 11.659 3.113 1.00 87.44 97 ILE A N 1
ATOM 777 C CA . ILE A 1 97 ? -5.693 10.319 2.542 1.00 87.44 97 ILE A CA 1
ATOM 778 C C . ILE A 1 97 ? -7.001 9.739 1.991 1.00 87.44 97 ILE A C 1
ATOM 780 O O . ILE A 1 97 ? -7.042 9.250 0.862 1.00 87.44 97 ILE A O 1
ATOM 784 N N . GLN A 1 98 ? -8.091 9.820 2.761 1.00 86.50 98 GLN A N 1
ATOM 785 C CA . GLN A 1 98 ? -9.403 9.342 2.320 1.00 86.50 98 GLN A CA 1
ATOM 786 C C . GLN A 1 98 ? -9.934 10.117 1.113 1.00 86.50 98 GLN A C 1
ATOM 788 O O . GLN A 1 98 ? -10.478 9.513 0.188 1.00 86.50 98 GLN A O 1
ATOM 793 N N . HIS A 1 99 ? -9.779 11.441 1.109 1.00 89.81 99 HIS A N 1
ATOM 794 C CA . HIS A 1 99 ? -10.199 12.284 -0.004 1.00 89.81 99 HIS A CA 1
ATOM 795 C C . HIS A 1 99 ? -9.451 11.928 -1.297 1.00 89.81 99 HIS A C 1
ATOM 797 O O . HIS A 1 99 ? -10.074 11.745 -2.347 1.00 89.81 99 HIS A O 1
ATOM 803 N N . CYS A 1 100 ? -8.130 11.760 -1.219 1.00 89.88 100 CYS A N 1
ATOM 804 C CA . CYS A 1 100 ? -7.307 11.376 -2.362 1.00 89.88 100 CYS A CA 1
ATOM 805 C C . CYS A 1 100 ? -7.593 9.946 -2.834 1.00 89.88 100 CYS A C 1
ATOM 807 O O . CYS A 1 100 ? -7.673 9.702 -4.039 1.00 89.88 100 CYS A O 1
ATOM 809 N N . HIS A 1 101 ? -7.843 9.021 -1.906 1.00 86.31 101 HIS A N 1
ATOM 810 C CA . HIS A 1 101 ? -8.302 7.670 -2.223 1.00 86.31 101 HIS A CA 1
ATOM 811 C C . HIS A 1 101 ? -9.632 7.686 -2.990 1.00 86.31 101 HIS A C 1
ATOM 813 O O . HIS A 1 101 ? -9.725 7.135 -4.083 1.00 86.31 101 HIS A O 1
ATOM 819 N N . ALA A 1 102 ? -10.652 8.371 -2.462 1.00 84.50 102 ALA A N 1
ATOM 820 C CA . ALA A 1 102 ? -11.961 8.479 -3.107 1.00 84.50 102 ALA A CA 1
ATOM 821 C C . ALA A 1 102 ? -11.875 9.141 -4.492 1.00 84.50 102 ALA A C 1
ATOM 823 O O . ALA A 1 102 ? -12.556 8.724 -5.426 1.00 84.50 102 ALA A O 1
ATOM 824 N N . THR A 1 103 ? -11.003 10.142 -4.644 1.00 83.44 103 THR A N 1
ATOM 825 C CA . THR A 1 103 ? -10.745 10.790 -5.937 1.00 83.44 103 THR A CA 1
ATOM 826 C C . THR A 1 103 ? -10.214 9.793 -6.966 1.00 83.44 103 THR A C 1
ATOM 828 O O . THR A 1 103 ? -10.700 9.781 -8.095 1.00 83.44 103 THR A O 1
ATOM 831 N N . ARG A 1 104 ? -9.269 8.925 -6.579 1.00 78.94 104 ARG A N 1
ATOM 832 C CA . ARG A 1 104 ? -8.735 7.885 -7.469 1.00 78.94 104 ARG A CA 1
ATOM 833 C C . ARG A 1 104 ? -9.773 6.806 -7.786 1.00 78.94 104 ARG A C 1
ATOM 835 O O . ARG A 1 104 ? -9.924 6.469 -8.955 1.00 78.94 104 ARG A O 1
ATOM 842 N N . LEU A 1 105 ? -10.539 6.336 -6.798 1.00 76.69 105 LEU A N 1
ATOM 843 C CA . LEU A 1 105 ? -11.625 5.370 -7.029 1.00 76.69 105 LEU A CA 1
ATOM 844 C C . LEU A 1 105 ? -12.645 5.864 -8.062 1.00 76.69 105 LEU A C 1
ATOM 846 O O . LEU A 1 105 ? -13.040 5.125 -8.960 1.00 76.69 105 LEU A O 1
ATOM 850 N N . ASN A 1 106 ? -13.038 7.136 -7.976 1.00 71.19 106 ASN A N 1
ATOM 851 C CA . ASN A 1 106 ? -13.991 7.726 -8.917 1.00 71.19 106 ASN A CA 1
ATOM 852 C C . ASN A 1 106 ? -13.457 7.782 -10.360 1.00 71.19 106 ASN A C 1
ATOM 854 O O . ASN A 1 106 ? -14.252 7.791 -11.297 1.00 71.19 106 ASN A O 1
ATOM 858 N N . GLN A 1 107 ? -12.133 7.812 -10.551 1.00 66.25 107 GLN A N 1
ATOM 859 C CA . GLN A 1 107 ? -11.504 7.784 -11.876 1.00 66.25 107 GLN A CA 1
ATOM 860 C C . GLN A 1 107 ? -11.352 6.371 -12.445 1.00 66.25 107 GLN A C 1
ATOM 862 O O . GLN A 1 107 ? -11.309 6.214 -13.662 1.00 66.25 107 GLN A O 1
ATOM 867 N N . LEU A 1 108 ? -11.297 5.348 -11.589 1.00 60.62 108 LEU A N 1
ATOM 868 C CA . LEU A 1 108 ? -11.121 3.954 -12.003 1.00 60.62 108 LEU A CA 1
ATOM 869 C C . LEU A 1 108 ? -12.405 3.300 -12.546 1.00 60.62 108 LEU A C 1
ATOM 871 O O . LEU A 1 108 ? -12.358 2.140 -12.923 1.00 60.62 108 LEU A O 1
ATOM 875 N N . HIS A 1 109 ? -13.529 4.028 -12.646 1.00 50.19 109 HIS A N 1
ATOM 876 C CA . HIS A 1 109 ? -14.806 3.540 -13.192 1.00 50.19 109 HIS A CA 1
ATOM 877 C C . HIS A 1 109 ? -15.149 2.103 -12.756 1.00 50.19 109 HIS A C 1
ATOM 879 O O . HIS A 1 109 ? -15.100 1.197 -13.576 1.00 50.19 109 HIS A O 1
ATOM 885 N N . ALA A 1 110 ? -15.533 1.919 -11.486 1.00 41.94 110 ALA A N 1
ATOM 886 C CA . ALA A 1 110 ? -16.318 0.785 -10.971 1.00 41.94 110 ALA A CA 1
ATOM 887 C C . ALA A 1 110 ? -16.251 -0.507 -11.818 1.00 41.94 110 ALA A C 1
ATOM 889 O O . ALA A 1 110 ? -17.238 -0.914 -12.434 1.00 41.94 110 ALA A O 1
ATOM 890 N N . ARG A 1 111 ? -15.085 -1.149 -11.862 1.00 41.16 111 ARG A N 1
ATOM 891 C CA . ARG A 1 111 ? -14.923 -2.497 -12.404 1.00 41.16 111 ARG A CA 1
ATOM 892 C C . ARG A 1 111 ? -14.124 -3.322 -11.417 1.00 41.16 111 ARG A C 1
ATOM 894 O O . ARG A 1 111 ? -12.911 -3.428 -11.500 1.00 41.16 111 ARG A O 1
ATOM 901 N N . SER A 1 112 ? -14.846 -3.912 -10.477 1.00 40.94 112 SER A N 1
ATOM 902 C CA . SER A 1 112 ? -14.397 -5.156 -9.873 1.00 40.94 112 SER A CA 1
ATOM 903 C C . SER A 1 112 ? -15.254 -6.252 -10.494 1.00 40.94 112 SER A C 1
ATOM 905 O O . SER A 1 112 ? -16.434 -6.377 -10.163 1.00 40.94 112 SER A O 1
ATOM 907 N N . ASP A 1 113 ? -14.699 -6.980 -11.466 1.00 39.38 113 ASP A N 1
ATOM 908 C CA . ASP A 1 113 ? -15.236 -8.293 -11.817 1.00 39.38 113 ASP A CA 1
ATOM 909 C C . ASP A 1 113 ? -14.886 -9.226 -10.649 1.00 39.38 113 ASP A C 1
ATOM 911 O O . ASP A 1 113 ? -13.778 -9.747 -10.509 1.00 39.38 113 ASP A O 1
ATOM 915 N N . ASP A 1 114 ? -15.866 -9.332 -9.758 1.00 45.56 114 ASP A N 1
ATOM 916 C CA . ASP A 1 114 ? -15.852 -9.983 -8.455 1.00 45.56 114 ASP A CA 1
ATOM 917 C C . ASP A 1 114 ? -15.775 -11.513 -8.610 1.00 45.56 114 ASP A C 1
ATOM 919 O O . ASP A 1 114 ? -16.779 -12.219 -8.600 1.00 45.56 114 ASP A O 1
ATOM 923 N N . ASN A 1 115 ? -14.566 -12.037 -8.827 1.00 45.62 115 ASN A N 1
ATOM 924 C CA . ASN A 1 115 ? -14.267 -13.475 -8.715 1.00 45.62 115 ASN A CA 1
ATOM 925 C C . ASN A 1 115 ? -13.051 -13.768 -7.814 1.00 45.62 115 ASN A C 1
ATOM 927 O O . ASN A 1 115 ? -12.665 -14.929 -7.651 1.00 45.62 115 ASN A O 1
ATOM 931 N N . SER A 1 116 ? -12.454 -12.736 -7.214 1.00 54.44 116 SER A N 1
ATOM 932 C CA . SER A 1 116 ? -11.390 -12.875 -6.219 1.00 54.44 116 SER A CA 1
ATOM 933 C C . SER A 1 116 ? -12.001 -13.212 -4.857 1.00 54.44 116 SER A C 1
ATOM 935 O O . SER A 1 116 ? -12.929 -12.552 -4.393 1.00 54.44 116 SER A O 1
ATOM 937 N N . ARG A 1 117 ? -11.498 -14.253 -4.183 1.00 65.69 117 ARG A N 1
ATOM 938 C CA . ARG A 1 117 ? -11.849 -14.484 -2.777 1.00 65.69 117 ARG A CA 1
ATOM 939 C C . ARG A 1 117 ? -11.114 -13.452 -1.934 1.00 65.69 117 ARG A C 1
ATOM 941 O O . ARG A 1 117 ? -9.907 -13.564 -1.759 1.00 65.69 117 ARG A O 1
ATOM 948 N N . ASN A 1 118 ? -11.860 -12.511 -1.366 1.00 80.62 118 ASN A N 1
ATOM 949 C CA . ASN A 1 118 ? -11.311 -11.517 -0.450 1.00 80.62 118 ASN A CA 1
ATOM 950 C C . ASN A 1 118 ? -10.656 -12.207 0.760 1.00 80.62 118 ASN A C 1
ATOM 952 O O . ASN A 1 118 ? -11.351 -12.933 1.485 1.00 80.62 118 ASN A O 1
ATOM 956 N N . PRO A 1 119 ? -9.344 -12.027 0.991 1.00 83.94 119 PRO A N 1
ATOM 957 C CA . PRO A 1 119 ? -8.662 -12.706 2.079 1.00 83.94 119 PRO A CA 1
ATOM 958 C C . PRO A 1 119 ? -9.151 -12.188 3.434 1.00 83.94 119 PRO A C 1
ATOM 960 O O . PRO A 1 119 ? -9.384 -10.993 3.630 1.00 83.94 119 PRO A O 1
ATOM 963 N N . VAL A 1 120 ? -9.304 -13.115 4.380 1.00 85.88 120 VAL A N 1
ATOM 964 C CA . VAL A 1 120 ? -9.759 -12.845 5.748 1.00 85.88 120 VAL A CA 1
ATOM 965 C C . VAL A 1 120 ? -8.729 -13.386 6.726 1.00 85.88 120 VAL A C 1
ATOM 967 O O . VAL A 1 120 ? -8.323 -14.543 6.622 1.00 85.88 120 VAL A O 1
ATOM 970 N N . ILE A 1 121 ? -8.341 -12.568 7.699 1.00 86.44 121 ILE A N 1
ATOM 971 C CA . ILE A 1 121 ? -7.474 -12.975 8.809 1.00 86.44 121 ILE A CA 1
ATOM 972 C C . ILE A 1 121 ? -8.201 -12.780 10.139 1.00 86.44 121 ILE A C 1
ATOM 974 O O . ILE A 1 121 ? -9.062 -11.908 10.258 1.00 86.44 121 ILE A O 1
ATOM 978 N N . ASP A 1 122 ? -7.817 -13.550 11.153 1.00 86.19 122 ASP A N 1
ATOM 979 C CA . ASP A 1 122 ? -8.235 -13.305 12.531 1.00 86.19 122 ASP A CA 1
ATOM 980 C C . ASP A 1 122 ? -7.154 -12.524 13.288 1.00 86.19 122 ASP A C 1
ATOM 982 O O . ASP A 1 122 ? -6.019 -12.981 13.431 1.00 86.19 122 ASP A O 1
ATOM 986 N N . VAL A 1 123 ? -7.509 -11.340 13.782 1.00 83.62 123 VAL A N 1
ATOM 987 C CA . VAL A 1 123 ? -6.654 -10.492 14.616 1.00 83.62 123 VAL A CA 1
ATOM 988 C C . VAL A 1 123 ? -7.237 -10.472 16.020 1.00 83.62 123 VAL A C 1
ATOM 990 O O . VAL A 1 123 ? -8.112 -9.668 16.336 1.00 83.62 123 VAL A O 1
ATOM 993 N N . PHE A 1 124 ? -6.750 -11.375 16.872 1.00 83.81 124 PHE A N 1
ATOM 994 C CA . PHE A 1 124 ? -7.181 -11.495 18.270 1.00 83.81 124 PHE A CA 1
ATOM 995 C C . PHE A 1 124 ? -8.707 -11.656 18.432 1.00 83.81 124 PHE A C 1
ATOM 997 O O . PHE A 1 124 ? -9.319 -10.987 19.264 1.00 83.81 124 PHE A O 1
ATOM 1004 N N . GLY A 1 125 ? -9.332 -12.528 17.636 1.00 80.75 125 GLY A N 1
ATOM 1005 C CA . GLY A 1 125 ? -10.783 -12.743 17.638 1.00 80.75 125 GLY A CA 1
ATOM 1006 C C . GLY A 1 125 ? -11.570 -11.726 16.804 1.00 80.75 125 GLY A C 1
ATOM 1007 O O . GLY A 1 125 ? -12.801 -11.746 16.819 1.00 80.75 125 GLY A O 1
ATOM 1008 N N . THR A 1 126 ? -10.884 -10.823 16.097 1.00 82.00 126 THR A N 1
ATOM 1009 C CA . THR A 1 126 ? -11.486 -9.868 15.164 1.00 82.00 126 THR A CA 1
ATOM 1010 C C . THR A 1 126 ? -11.179 -10.281 13.731 1.00 82.00 126 THR A C 1
ATOM 1012 O O . THR A 1 126 ? -10.042 -10.168 13.278 1.00 82.00 126 THR A O 1
ATOM 1015 N N . ALA A 1 127 ? -12.205 -10.696 12.988 1.00 86.88 127 ALA A N 1
ATOM 1016 C CA . ALA A 1 127 ? -12.067 -10.974 11.564 1.00 86.88 127 ALA A CA 1
ATOM 1017 C C . ALA A 1 127 ? -11.837 -9.673 10.776 1.00 86.88 127 ALA A C 1
ATOM 1019 O O . ALA A 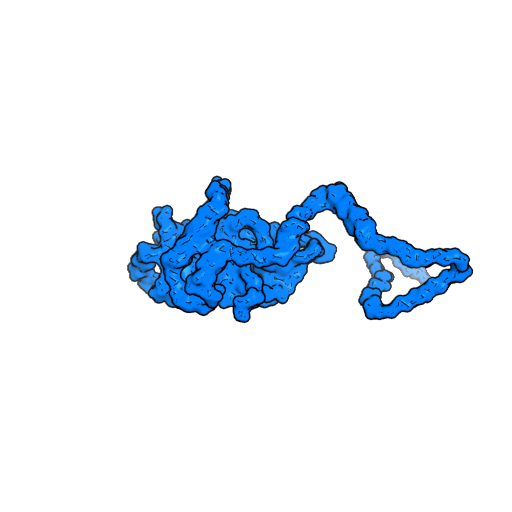1 127 ? -12.671 -8.761 10.806 1.00 86.88 127 ALA A O 1
ATOM 1020 N N . VAL A 1 128 ? -10.720 -9.611 10.052 1.00 87.56 128 VAL A N 1
ATOM 1021 C CA . VAL A 1 128 ? -10.354 -8.507 9.163 1.00 87.56 128 VAL A CA 1
ATOM 1022 C C . VAL A 1 128 ? -10.345 -9.027 7.732 1.00 87.56 128 VAL A C 1
ATOM 1024 O O . VAL A 1 128 ? -9.595 -9.943 7.408 1.00 87.56 128 VAL A O 1
ATOM 1027 N N . THR A 1 129 ? -11.199 -8.457 6.886 1.00 90.38 129 THR A N 1
ATOM 1028 C CA . THR A 1 129 ? -11.244 -8.752 5.445 1.00 90.38 129 THR A CA 1
ATOM 1029 C C . THR A 1 129 ? -10.457 -7.696 4.686 1.00 90.38 129 THR A C 1
ATOM 1031 O O . THR A 1 129 ? -10.563 -6.516 5.015 1.00 90.38 129 THR A O 1
ATOM 1034 N N . PHE A 1 130 ? -9.706 -8.100 3.668 1.00 89.38 130 PHE A N 1
ATOM 1035 C CA . PHE A 1 130 ? -8.973 -7.186 2.800 1.00 89.38 130 PHE A CA 1
ATOM 1036 C C . PHE A 1 130 ? -9.625 -7.136 1.422 1.00 89.38 130 PHE A C 1
ATOM 1038 O O . PHE A 1 130 ? -9.866 -8.182 0.824 1.00 89.38 130 PHE A O 1
ATOM 1045 N N . LEU A 1 131 ? -9.906 -5.930 0.931 1.00 88.50 131 LEU A N 1
ATOM 1046 C CA . LEU A 1 131 ? -10.357 -5.697 -0.441 1.00 88.50 131 LEU A CA 1
ATOM 1047 C C . LEU A 1 131 ? -9.261 -4.960 -1.192 1.00 88.50 131 LEU A C 1
ATOM 1049 O O . LEU A 1 131 ? -8.870 -3.862 -0.798 1.00 88.50 131 LEU A O 1
ATOM 1053 N N . ASN A 1 132 ? -8.755 -5.567 -2.254 1.00 85.12 132 ASN A N 1
ATOM 1054 C CA . ASN A 1 132 ? -7.760 -4.951 -3.111 1.00 85.12 132 ASN A CA 1
ATOM 1055 C C . ASN A 1 132 ? -8.442 -4.122 -4.203 1.00 85.12 132 ASN A C 1
ATOM 1057 O O . ASN A 1 132 ? -9.321 -4.608 -4.909 1.00 85.12 132 ASN A O 1
ATOM 1061 N N . ASP A 1 133 ? -7.997 -2.881 -4.362 1.00 81.88 133 ASP A N 1
ATOM 1062 C CA . ASP A 1 133 ? -8.343 -2.043 -5.507 1.00 81.88 133 ASP A CA 1
ATOM 1063 C C . ASP A 1 133 ? -7.044 -1.648 -6.205 1.00 81.88 133 ASP A C 1
ATOM 1065 O O . ASP A 1 133 ? -6.252 -0.832 -5.721 1.00 81.88 133 ASP A O 1
ATOM 1069 N N . CYS A 1 134 ? -6.776 -2.327 -7.313 1.00 78.19 134 CYS A N 1
ATOM 1070 C CA . CYS A 1 134 ? -5.520 -2.223 -8.031 1.00 78.19 134 CYS A CA 1
ATOM 1071 C C . CYS A 1 134 ? -5.746 -1.495 -9.348 1.00 78.19 134 CYS A C 1
ATOM 1073 O O . CYS A 1 134 ? -6.771 -1.664 -10.004 1.00 78.19 134 CYS A O 1
ATOM 1075 N N . ASN A 1 135 ? -4.747 -0.733 -9.785 1.00 66.25 135 ASN A N 1
ATOM 1076 C CA . ASN A 1 135 ? -4.802 -0.122 -11.106 1.00 66.25 135 ASN A CA 1
ATOM 1077 C C . ASN A 1 135 ? -4.912 -1.211 -12.201 1.00 66.25 135 ASN A C 1
ATOM 1079 O O . ASN A 1 135 ? -4.148 -2.182 -12.186 1.00 66.25 135 ASN A O 1
ATOM 1083 N N . GLU A 1 136 ? -5.825 -1.035 -13.168 1.00 60.22 136 GLU A N 1
ATOM 1084 C CA . GLU A 1 136 ? -5.927 -1.897 -14.359 1.00 60.22 136 GLU A CA 1
ATOM 1085 C C . GLU A 1 136 ? -4.680 -1.805 -15.255 1.00 60.22 136 GLU A C 1
ATOM 1087 O O . GLU A 1 136 ? -4.445 -2.690 -16.078 1.00 60.22 136 GLU A O 1
ATOM 1092 N N . ARG A 1 137 ? -3.854 -0.759 -15.101 1.00 60.19 137 ARG A N 1
ATOM 1093 C CA . ARG A 1 137 ? -2.585 -0.653 -15.829 1.00 60.19 137 ARG A CA 1
ATOM 1094 C C . ARG A 1 137 ? -1.672 -1.850 -15.519 1.00 60.19 137 ARG A C 1
ATOM 1096 O O . ARG A 1 137 ? -1.680 -2.435 -14.427 1.00 60.19 137 ARG A O 1
ATOM 1103 N N . ASP A 1 138 ? -0.880 -2.219 -16.524 1.00 68.25 138 ASP A N 1
ATOM 1104 C CA . ASP A 1 138 ? 0.240 -3.145 -16.367 1.00 68.25 138 ASP A CA 1
ATOM 1105 C C . ASP A 1 138 ? 1.219 -2.630 -15.298 1.00 68.25 138 ASP A C 1
ATOM 1107 O O . ASP A 1 138 ? 1.099 -1.503 -14.812 1.00 68.25 138 ASP A O 1
ATOM 1111 N N . LEU A 1 139 ? 2.188 -3.464 -14.906 1.00 75.56 139 LEU A N 1
ATOM 1112 C CA . LEU A 1 139 ? 3.230 -3.048 -13.965 1.00 75.56 139 LEU A CA 1
ATOM 1113 C C . LEU A 1 139 ? 3.812 -1.681 -14.350 1.00 75.56 139 LEU A C 1
ATOM 1115 O O . LEU A 1 139 ? 4.069 -1.454 -15.539 1.00 75.56 139 LEU A O 1
ATOM 1119 N N . PRO A 1 140 ? 4.072 -0.801 -13.366 1.00 73.75 140 PRO A N 1
ATOM 1120 C CA . PRO A 1 140 ? 4.818 0.417 -13.634 1.00 73.75 140 PRO A CA 1
ATOM 1121 C C . PRO A 1 140 ? 6.166 0.067 -14.279 1.00 73.75 140 PRO A C 1
ATOM 1123 O O . PRO A 1 140 ? 6.699 -1.032 -14.091 1.00 73.75 140 PRO A O 1
ATOM 1126 N N . LYS A 1 141 ? 6.723 1.002 -15.064 1.00 75.56 141 LYS A N 1
ATOM 1127 C CA . LYS A 1 141 ? 7.967 0.774 -15.823 1.00 75.56 141 LYS A CA 1
ATOM 1128 C C . LYS A 1 141 ? 9.077 0.222 -14.929 1.00 75.56 141 LYS A C 1
ATOM 1130 O O . LYS A 1 141 ? 9.745 -0.727 -15.335 1.00 75.56 141 LYS A O 1
ATOM 1135 N N . ASN A 1 142 ? 9.218 0.785 -13.728 1.00 82.31 142 ASN A N 1
ATOM 1136 C CA . ASN A 1 142 ? 10.012 0.222 -12.651 1.00 82.31 142 ASN A CA 1
ATOM 1137 C C . ASN A 1 142 ? 9.068 -0.347 -11.597 1.00 82.31 142 ASN A C 1
ATOM 1139 O O . ASN A 1 142 ? 8.119 0.314 -11.189 1.00 82.31 142 ASN A O 1
ATOM 1143 N N . PHE A 1 143 ? 9.359 -1.543 -11.118 1.00 87.00 143 PHE A N 1
ATOM 1144 C CA . PHE A 1 143 ? 8.555 -2.222 -10.115 1.00 87.00 143 PHE A CA 1
ATOM 1145 C C . PHE A 1 143 ? 9.463 -2.985 -9.157 1.00 87.00 143 PHE A C 1
ATOM 1147 O O . PHE A 1 143 ? 10.613 -3.305 -9.475 1.00 87.00 143 PHE A O 1
ATOM 1154 N N . GLN A 1 144 ? 8.939 -3.326 -7.986 1.00 91.69 144 GLN A N 1
ATOM 1155 C CA . GLN A 1 144 ? 9.594 -4.271 -7.091 1.00 91.69 144 GLN A CA 1
ATOM 1156 C C . GLN A 1 144 ? 9.042 -5.678 -7.322 1.00 91.69 144 GLN A C 1
ATOM 1158 O O . GLN A 1 144 ? 7.847 -5.859 -7.569 1.00 91.69 144 GLN A O 1
ATOM 1163 N N . GLN A 1 145 ? 9.901 -6.694 -7.233 1.00 92.38 145 GLN A N 1
ATOM 1164 C CA . GLN A 1 145 ? 9.426 -8.073 -7.218 1.00 92.38 145 GLN A CA 1
ATOM 1165 C C . GLN A 1 145 ? 8.620 -8.346 -5.947 1.00 92.38 145 GLN A C 1
ATOM 1167 O O . GLN A 1 145 ? 8.994 -7.936 -4.850 1.00 92.38 145 GLN A O 1
ATOM 1172 N N . ALA A 1 146 ? 7.538 -9.105 -6.089 1.00 93.38 146 ALA A N 1
ATOM 1173 C CA . ALA A 1 146 ? 6.635 -9.461 -5.001 1.00 93.38 146 ALA A CA 1
ATOM 1174 C C . ALA A 1 146 ? 7.327 -10.193 -3.836 1.00 93.38 146 ALA A C 1
ATOM 1176 O O . ALA A 1 146 ? 6.931 -10.050 -2.681 1.00 93.38 146 ALA A O 1
ATOM 1177 N N . ALA A 1 147 ? 8.363 -10.989 -4.114 1.00 91.81 147 ALA A N 1
ATOM 1178 C CA . ALA A 1 147 ? 9.150 -11.644 -3.070 1.00 91.81 147 ALA A CA 1
ATOM 1179 C C . ALA A 1 147 ? 9.934 -10.627 -2.224 1.00 91.81 147 ALA A C 1
ATOM 1181 O O . ALA A 1 147 ? 9.834 -10.661 -1.000 1.00 91.81 147 ALA A O 1
ATOM 1182 N N . ASP A 1 148 ? 10.637 -9.696 -2.872 1.00 92.56 148 ASP A N 1
ATOM 1183 C CA . ASP A 1 148 ? 11.427 -8.658 -2.200 1.00 92.56 148 ASP A CA 1
ATOM 1184 C C . ASP A 1 148 ? 10.533 -7.695 -1.409 1.00 92.56 148 ASP A C 1
ATOM 1186 O O . ASP A 1 148 ? 10.832 -7.362 -0.263 1.00 92.56 148 ASP A O 1
ATOM 1190 N N . PHE A 1 149 ? 9.393 -7.306 -1.988 1.00 93.50 149 PHE A N 1
ATOM 1191 C CA . PHE A 1 149 ? 8.401 -6.463 -1.321 1.00 93.50 149 PHE A CA 1
ATOM 1192 C C . PHE A 1 149 ? 7.891 -7.106 -0.023 1.00 93.50 149 PHE A C 1
ATOM 1194 O O . PHE A 1 149 ? 7.915 -6.483 1.038 1.00 93.50 149 PHE A O 1
ATOM 1201 N N . ARG A 1 150 ? 7.503 -8.389 -0.074 1.00 94.38 150 ARG A N 1
ATOM 1202 C CA . ARG A 1 150 ? 7.050 -9.132 1.113 1.00 94.38 150 ARG A CA 1
ATOM 1203 C C . ARG A 1 150 ? 8.169 -9.346 2.130 1.00 94.38 150 ARG A C 1
ATOM 1205 O O . ARG A 1 150 ? 7.912 -9.282 3.328 1.00 94.38 150 ARG A O 1
ATOM 1212 N N . ALA A 1 151 ? 9.405 -9.558 1.682 1.00 93.00 151 ALA A N 1
ATOM 1213 C CA . ALA A 1 151 ? 10.554 -9.667 2.579 1.00 93.00 151 ALA A CA 1
ATOM 1214 C C . ALA A 1 151 ? 10.805 -8.362 3.361 1.00 93.00 151 ALA A C 1
ATOM 1216 O O . ALA A 1 151 ? 11.231 -8.414 4.514 1.00 93.00 151 ALA A O 1
ATOM 1217 N N . ASN A 1 152 ? 10.478 -7.202 2.777 1.00 92.31 152 ASN A N 1
ATOM 1218 C CA . ASN A 1 152 ? 10.600 -5.896 3.429 1.00 92.31 152 ASN A CA 1
ATOM 1219 C C . ASN A 1 152 ? 9.417 -5.546 4.357 1.00 92.31 152 ASN A C 1
ATOM 1221 O O . ASN A 1 152 ? 9.444 -4.508 5.018 1.00 92.31 152 ASN A O 1
ATOM 1225 N N . ALA A 1 153 ? 8.386 -6.396 4.451 1.00 94.44 153 ALA A N 1
ATOM 1226 C CA . ALA A 1 153 ? 7.165 -6.103 5.207 1.00 94.44 153 ALA A CA 1
ATOM 1227 C C . ALA A 1 153 ? 7.433 -5.715 6.665 1.00 94.44 153 ALA A C 1
ATOM 1229 O O . ALA A 1 153 ? 6.849 -4.755 7.159 1.00 94.44 153 ALA A O 1
ATOM 1230 N N . ARG A 1 154 ? 8.353 -6.418 7.342 1.00 94.69 154 ARG A N 1
ATOM 1231 C CA . ARG A 1 154 ? 8.688 -6.122 8.741 1.00 94.69 154 ARG A CA 1
ATOM 1232 C C . ARG A 1 154 ? 9.236 -4.709 8.904 1.00 94.69 154 ARG A C 1
ATOM 1234 O O . ARG A 1 154 ? 8.768 -3.986 9.774 1.00 94.69 154 ARG A O 1
ATOM 1241 N N . ASN A 1 155 ? 10.178 -4.323 8.049 1.00 93.12 155 ASN A N 1
ATOM 1242 C CA . ASN A 1 155 ? 10.786 -2.998 8.076 1.00 93.12 155 ASN A CA 1
ATOM 1243 C C . ASN A 1 155 ? 9.732 -1.906 7.829 1.00 93.12 155 ASN A C 1
ATOM 1245 O O . ASN A 1 155 ? 9.616 -0.971 8.615 1.00 93.12 155 ASN A O 1
ATOM 1249 N N . ILE A 1 156 ? 8.885 -2.083 6.809 1.00 94.12 156 ILE A N 1
ATOM 1250 C CA . ILE A 1 156 ? 7.765 -1.173 6.530 1.00 94.12 156 ILE A CA 1
ATOM 1251 C C . ILE A 1 156 ? 6.854 -1.048 7.765 1.00 94.12 156 ILE A C 1
ATOM 1253 O O . ILE A 1 156 ? 6.552 0.055 8.218 1.00 94.12 156 ILE A O 1
ATOM 1257 N N . CYS A 1 157 ? 6.442 -2.171 8.355 1.00 95.50 157 CYS A N 1
ATOM 1258 C CA . CYS A 1 157 ? 5.510 -2.172 9.480 1.00 95.50 157 CYS A CA 1
ATOM 1259 C C . CYS A 1 157 ? 6.108 -1.635 10.782 1.00 95.50 157 CYS A C 1
ATOM 1261 O O . CYS A 1 157 ? 5.403 -0.954 11.524 1.00 95.50 157 CYS A O 1
ATOM 1263 N N . ASP A 1 158 ? 7.395 -1.861 11.050 1.00 93.06 158 ASP A N 1
ATOM 1264 C CA . ASP A 1 158 ? 8.078 -1.283 12.212 1.00 93.06 158 ASP A CA 1
ATOM 1265 C C . ASP A 1 158 ? 8.047 0.251 12.189 1.00 93.06 158 ASP A C 1
ATOM 1267 O O . ASP A 1 158 ? 7.835 0.883 13.229 1.00 93.06 158 ASP A O 1
ATOM 1271 N N . HIS A 1 159 ? 8.173 0.842 10.998 1.00 90.19 159 HIS A N 1
ATOM 1272 C CA . HIS A 1 159 ? 8.012 2.277 10.793 1.00 90.19 159 HIS A CA 1
ATOM 1273 C C . HIS A 1 159 ? 6.553 2.724 10.946 1.00 90.19 159 HIS A C 1
ATOM 1275 O O . HIS A 1 159 ? 6.270 3.669 11.684 1.00 90.19 159 HIS A O 1
ATOM 1281 N N . LEU A 1 160 ? 5.611 2.036 10.295 1.00 92.12 160 LEU A N 1
ATOM 1282 C CA . LEU A 1 160 ? 4.213 2.471 10.267 1.00 92.12 160 LEU A CA 1
ATOM 1283 C C . LEU A 1 160 ? 3.511 2.328 11.622 1.00 92.12 160 LEU A C 1
ATOM 1285 O O . LEU A 1 160 ? 2.808 3.237 12.062 1.00 92.12 160 LEU A O 1
ATOM 1289 N N . VAL A 1 161 ? 3.680 1.197 12.310 1.00 90.62 161 VAL A N 1
ATOM 1290 C CA . VAL A 1 161 ? 2.888 0.846 13.502 1.00 90.62 161 VAL A CA 1
ATOM 1291 C C . VAL A 1 161 ? 3.080 1.853 14.636 1.00 90.62 161 VAL A C 1
ATOM 1293 O O . VAL A 1 161 ? 2.123 2.172 15.347 1.00 90.62 161 VAL A O 1
ATOM 1296 N N . GLY A 1 162 ? 4.293 2.390 14.798 1.00 84.81 162 GLY A N 1
ATOM 1297 C CA . GLY A 1 162 ? 4.575 3.415 15.804 1.00 84.81 162 GLY A CA 1
ATOM 1298 C C . GLY A 1 162 ? 3.721 4.674 15.627 1.00 84.81 162 GLY A C 1
ATOM 1299 O O . GLY A 1 162 ? 3.195 5.205 16.612 1.00 84.81 162 GLY A O 1
ATOM 1300 N N . ASP A 1 163 ? 3.542 5.104 14.380 1.00 86.00 163 ASP A N 1
ATOM 1301 C CA . ASP A 1 163 ? 2.770 6.295 14.028 1.00 86.00 163 ASP A CA 1
ATOM 1302 C C . ASP A 1 163 ? 1.267 6.006 13.957 1.00 86.00 163 ASP A C 1
ATOM 1304 O O . ASP A 1 163 ? 0.475 6.814 14.444 1.00 86.00 163 ASP A O 1
ATOM 1308 N N . LEU A 1 164 ? 0.858 4.820 13.491 1.00 87.12 164 LEU A N 1
ATOM 1309 C CA . LEU A 1 164 ? -0.549 4.390 13.476 1.00 87.12 164 LEU A CA 1
ATOM 1310 C C . LEU A 1 164 ? -1.176 4.429 14.870 1.00 87.12 164 LEU A C 1
ATOM 1312 O O . LEU A 1 164 ? -2.285 4.941 15.045 1.00 87.12 164 LEU A O 1
ATOM 1316 N N . VAL A 1 165 ? -0.452 3.928 15.878 1.00 84.38 165 VAL A N 1
ATOM 1317 C CA . VAL A 1 165 ? -0.915 3.927 17.273 1.00 84.38 165 VAL A CA 1
ATOM 1318 C C . VAL A 1 165 ? -1.201 5.351 17.753 1.00 84.38 165 VAL A C 1
ATOM 1320 O O . VAL A 1 165 ? -2.215 5.585 18.416 1.00 84.38 165 VAL A O 1
ATOM 1323 N N . LYS A 1 166 ? -0.335 6.308 17.405 1.00 83.31 166 LYS A N 1
ATOM 1324 C CA . LYS A 1 166 ? -0.398 7.689 17.899 1.00 83.31 166 LYS A CA 1
ATOM 1325 C C . LYS A 1 166 ? -1.386 8.534 17.101 1.00 83.31 166 LYS A C 1
ATOM 1327 O O . LYS A 1 166 ? -2.327 9.090 17.669 1.00 83.31 166 LYS A O 1
ATOM 1332 N N . ASN A 1 167 ? -1.209 8.575 15.787 1.00 81.94 167 ASN A N 1
ATOM 1333 C CA . ASN A 1 167 ? -1.795 9.599 14.932 1.00 81.94 167 ASN A CA 1
ATOM 1334 C C . ASN A 1 167 ? -2.997 9.101 14.125 1.00 81.94 167 ASN A C 1
ATOM 1336 O O . ASN A 1 167 ? -3.814 9.932 13.739 1.00 81.94 167 ASN A O 1
ATOM 1340 N N . ALA A 1 168 ? -3.152 7.784 13.936 1.00 83.25 168 ALA A N 1
ATOM 1341 C CA . ALA A 1 168 ? -4.078 7.106 13.013 1.00 83.25 168 ALA A CA 1
ATOM 1342 C C . ALA A 1 168 ? -3.586 6.908 11.567 1.00 83.25 168 ALA A C 1
ATOM 1344 O O . ALA A 1 168 ? -3.765 5.791 11.076 1.00 83.25 168 ALA A O 1
ATOM 1345 N N . PRO A 1 169 ? -2.996 7.897 10.863 1.00 89.88 169 PRO A N 1
ATOM 1346 C CA . PRO A 1 169 ? -2.248 7.641 9.650 1.00 89.88 169 PRO A CA 1
ATOM 1347 C C . PRO A 1 169 ? -0.762 7.439 9.961 1.00 89.88 169 PRO A C 1
ATOM 1349 O O . PRO A 1 169 ? -0.226 7.965 10.938 1.00 89.88 169 PRO A O 1
ATOM 1352 N N . ALA A 1 170 ? -0.108 6.687 9.091 1.00 90.50 170 ALA A N 1
ATOM 1353 C CA . ALA A 1 170 ? 1.325 6.498 9.071 1.00 90.50 170 ALA A CA 1
ATOM 1354 C C . ALA A 1 170 ? 1.821 6.439 7.632 1.00 90.50 170 ALA A C 1
ATOM 1356 O O . ALA A 1 170 ? 1.089 6.046 6.717 1.00 90.50 170 ALA A O 1
ATOM 1357 N N . LEU A 1 171 ? 3.076 6.829 7.462 1.00 91.25 171 LEU A N 1
ATOM 1358 C CA . LEU A 1 171 ? 3.741 6.915 6.177 1.00 91.25 171 LEU A CA 1
ATOM 1359 C C . LEU A 1 171 ? 5.087 6.224 6.258 1.00 91.25 171 LEU A C 1
ATOM 1361 O O . LEU A 1 171 ? 5.793 6.309 7.261 1.00 91.25 171 LEU A O 1
ATOM 1365 N N . TYR A 1 172 ? 5.443 5.576 5.167 1.00 91.44 172 TYR A N 1
ATOM 1366 C CA . TYR A 1 172 ? 6.763 5.044 4.929 1.00 91.44 172 TYR A CA 1
ATOM 1367 C C . TYR A 1 172 ? 7.151 5.435 3.510 1.00 91.44 172 TYR A C 1
ATOM 1369 O O . TYR A 1 172 ? 6.435 5.142 2.555 1.00 91.44 172 TYR A O 1
ATOM 1377 N N . GLY A 1 173 ? 8.265 6.144 3.397 1.00 90.31 173 GLY A N 1
ATOM 1378 C CA . GLY A 1 173 ? 8.894 6.494 2.136 1.00 90.31 173 GLY A CA 1
ATOM 1379 C C . GLY A 1 173 ? 10.287 5.898 2.119 1.00 90.31 173 GLY A C 1
ATOM 1380 O O . GLY A 1 173 ? 11.035 6.098 3.077 1.00 90.31 173 GLY A O 1
ATOM 1381 N N . ASP A 1 174 ? 10.634 5.179 1.060 1.00 89.38 174 ASP A N 1
ATOM 1382 C CA . ASP A 1 174 ? 11.978 4.632 0.901 1.00 89.38 174 ASP A CA 1
ATOM 1383 C C . ASP A 1 174 ? 12.401 4.605 -0.563 1.00 89.38 174 ASP A C 1
ATOM 1385 O O . ASP A 1 174 ? 11.587 4.364 -1.455 1.00 89.38 174 ASP A O 1
ATOM 1389 N N . VAL A 1 175 ? 13.690 4.833 -0.802 1.00 89.56 175 VAL A N 1
ATOM 1390 C CA . VAL A 1 175 ? 14.289 4.708 -2.129 1.00 89.56 175 VAL A CA 1
ATOM 1391 C C . VAL A 1 175 ? 14.763 3.269 -2.285 1.00 89.56 175 VAL A C 1
ATOM 1393 O O . VAL A 1 175 ? 15.819 2.870 -1.788 1.00 89.56 175 VAL A O 1
ATOM 1396 N N . LEU A 1 176 ? 13.975 2.475 -3.001 1.00 87.38 176 LEU A N 1
ATOM 1397 C CA . LEU A 1 176 ? 14.316 1.108 -3.352 1.00 87.38 176 LEU A CA 1
ATOM 1398 C C . LEU A 1 176 ? 15.497 1.114 -4.319 1.00 87.38 176 LEU A C 1
ATOM 1400 O O . LEU A 1 176 ? 15.361 1.571 -5.446 1.00 87.38 176 LEU A O 1
ATOM 1404 N N . LYS A 1 177 ? 16.628 0.537 -3.906 1.00 83.12 177 LYS A N 1
ATOM 1405 C CA . LYS A 1 177 ? 17.834 0.356 -4.746 1.00 83.12 177 LYS A CA 1
ATOM 1406 C C . LYS A 1 177 ? 17.866 -0.982 -5.485 1.00 83.12 177 LYS A C 1
ATOM 1408 O O . LYS A 1 177 ? 18.897 -1.402 -6.013 1.00 83.12 177 LYS A O 1
ATOM 1413 N N . ASN A 1 178 ? 16.766 -1.722 -5.437 1.00 82.38 178 ASN A N 1
ATOM 1414 C CA . ASN A 1 178 ? 16.623 -3.065 -5.991 1.00 82.38 178 ASN A CA 1
ATOM 1415 C C . ASN A 1 178 ? 15.342 -3.215 -6.821 1.00 82.38 178 ASN A C 1
ATOM 1417 O O . ASN A 1 178 ? 14.871 -4.333 -7.020 1.00 82.38 178 ASN A O 1
ATOM 1421 N N . ALA A 1 179 ? 14.781 -2.111 -7.318 1.00 87.00 179 ALA A N 1
ATOM 1422 C CA . ALA A 1 179 ? 13.689 -2.188 -8.275 1.00 87.00 179 ALA A CA 1
ATOM 1423 C C . ALA A 1 179 ? 14.192 -2.652 -9.653 1.00 87.00 179 ALA A C 1
ATOM 1425 O O . ALA A 1 179 ? 15.389 -2.604 -9.962 1.00 87.00 179 ALA A O 1
ATOM 1426 N N . TYR A 1 180 ? 13.251 -3.100 -10.480 1.00 87.81 180 TYR A N 1
ATOM 1427 C CA . TYR A 1 180 ? 13.482 -3.626 -11.819 1.00 87.81 180 TYR A CA 1
ATOM 1428 C C . TYR A 1 180 ? 12.788 -2.755 -12.850 1.00 87.81 180 TYR A C 1
ATOM 1430 O O . TYR A 1 180 ? 11.615 -2.462 -12.670 1.00 87.81 180 TYR A O 1
ATOM 1438 N N . THR A 1 181 ? 13.467 -2.425 -13.948 1.00 84.06 181 THR A N 1
ATOM 1439 C CA . THR A 1 181 ? 12.834 -1.879 -15.158 1.00 84.06 181 THR A CA 1
ATOM 1440 C C . THR A 1 181 ? 12.673 -2.954 -16.222 1.00 84.06 181 THR A C 1
ATOM 1442 O O . THR A 1 181 ? 13.508 -3.858 -16.328 1.00 84.06 181 THR A O 1
ATOM 1445 N N . LYS A 1 182 ? 11.644 -2.816 -17.056 1.00 76.50 182 LYS A N 1
ATOM 1446 C CA . LYS A 1 182 ? 11.514 -3.544 -18.319 1.00 76.50 182 LYS A CA 1
ATOM 1447 C C . LYS A 1 182 ? 12.084 -2.692 -19.455 1.00 76.50 182 LYS A C 1
ATOM 1449 O O . LYS A 1 182 ? 11.515 -1.658 -19.789 1.00 76.50 182 LYS A O 1
ATOM 1454 N N . GLU A 1 183 ? 13.158 -3.149 -20.093 1.00 72.81 183 GLU A N 1
ATOM 1455 C CA . GLU A 1 183 ? 13.532 -2.665 -21.435 1.00 72.81 183 GLU A CA 1
ATOM 1456 C C . GLU A 1 183 ? 13.443 -3.839 -22.413 1.00 72.81 183 GLU A C 1
ATOM 1458 O O . GLU A 1 183 ? 13.163 -4.957 -21.990 1.00 72.81 183 GLU A O 1
ATOM 1463 N N . VAL A 1 184 ? 13.574 -3.586 -23.718 1.00 65.38 184 VAL A N 1
ATOM 1464 C CA . VAL A 1 184 ? 13.296 -4.537 -24.813 1.00 65.38 184 VAL A CA 1
ATOM 1465 C C . VAL A 1 184 ? 13.610 -5.995 -24.427 1.00 65.38 184 VAL A C 1
ATOM 1467 O O . VAL A 1 184 ? 14.757 -6.426 -24.395 1.00 65.38 184 VAL A O 1
ATOM 1470 N N . GLN A 1 185 ? 12.546 -6.737 -24.096 1.00 74.19 185 GLN A N 1
ATOM 1471 C CA . GLN A 1 185 ? 12.522 -8.144 -23.670 1.00 74.19 185 GLN A CA 1
ATOM 1472 C C . GLN A 1 185 ? 13.306 -8.539 -22.400 1.00 74.19 185 GLN A C 1
ATOM 1474 O O . GLN A 1 185 ? 13.173 -9.688 -21.987 1.00 74.19 185 GLN A O 1
ATOM 1479 N N . THR A 1 186 ? 14.049 -7.659 -21.734 1.00 79.12 186 THR A N 1
ATOM 1480 C CA . THR A 1 186 ? 14.893 -7.973 -20.564 1.00 79.12 186 THR A CA 1
ATOM 1481 C C . THR A 1 186 ? 14.478 -7.172 -19.323 1.00 79.12 186 THR A C 1
ATOM 1483 O O . THR A 1 186 ? 13.767 -6.169 -19.400 1.00 79.12 186 THR A O 1
ATOM 1486 N N . LEU A 1 187 ? 14.914 -7.630 -18.144 1.00 86.06 187 LEU A N 1
ATOM 1487 C CA . LEU A 1 187 ? 14.782 -6.875 -16.897 1.00 86.06 187 LEU A CA 1
ATOM 1488 C C . LEU A 1 187 ? 16.144 -6.378 -16.430 1.00 86.06 187 LEU A C 1
ATOM 1490 O O . LEU A 1 187 ? 17.094 -7.162 -16.372 1.00 86.06 187 LEU A O 1
ATOM 1494 N N . TYR A 1 188 ? 16.208 -5.112 -16.026 1.00 82.94 188 TYR A N 1
ATOM 1495 C CA . TYR A 1 188 ? 17.396 -4.516 -15.416 1.00 82.94 188 TYR A CA 1
ATOM 1496 C C . TYR A 1 188 ? 17.077 -4.145 -13.976 1.00 82.94 188 TYR A C 1
ATOM 1498 O O . TYR A 1 188 ? 16.163 -3.360 -13.732 1.00 82.94 188 TYR A O 1
ATOM 1506 N N . GLY A 1 189 ? 17.815 -4.732 -13.037 1.00 83.81 189 GLY A N 1
ATOM 1507 C CA . GLY A 1 189 ? 17.700 -4.419 -11.614 1.00 83.81 189 GLY A CA 1
ATOM 1508 C C . GLY A 1 189 ? 18.423 -3.126 -11.233 1.00 83.81 189 GLY A C 1
ATOM 1509 O O . GLY A 1 189 ? 18.963 -2.419 -12.086 1.00 83.81 189 GLY A O 1
ATOM 1510 N N . HIS A 1 190 ? 18.477 -2.870 -9.926 1.00 82.06 190 HIS A N 1
ATOM 1511 C CA . HIS A 1 190 ? 19.192 -1.742 -9.320 1.00 82.06 190 HIS A CA 1
ATOM 1512 C C . HIS A 1 190 ? 18.735 -0.367 -9.805 1.00 82.06 190 HIS A C 1
ATOM 1514 O O . HIS A 1 190 ? 19.544 0.535 -10.014 1.00 82.06 190 HIS A O 1
ATOM 1520 N N . LYS A 1 191 ? 17.428 -0.220 -10.023 1.00 83.00 191 LYS A N 1
ATOM 1521 C CA . LYS A 1 191 ? 16.821 1.078 -10.307 1.00 83.00 191 LYS A CA 1
ATOM 1522 C C . LYS A 1 191 ? 16.361 1.719 -9.014 1.00 83.00 191 LYS A C 1
ATOM 1524 O O . LYS A 1 191 ? 15.763 1.031 -8.191 1.00 83.00 191 LYS A O 1
ATOM 1529 N N . ASP A 1 192 ? 16.616 3.016 -8.898 1.00 84.06 192 ASP A N 1
ATOM 1530 C CA . ASP A 1 192 ? 16.114 3.834 -7.806 1.00 84.06 192 ASP A CA 1
ATOM 1531 C C . ASP A 1 192 ? 14.642 4.166 -8.069 1.00 84.06 192 ASP A C 1
ATOM 1533 O O . ASP A 1 192 ? 14.277 4.736 -9.101 1.00 84.06 192 ASP A O 1
ATOM 1537 N N . VAL A 1 193 ? 13.785 3.749 -7.143 1.00 85.56 193 VAL A N 1
ATOM 1538 C CA . VAL A 1 193 ? 12.338 3.988 -7.170 1.00 85.56 193 VAL A CA 1
ATOM 1539 C C . VAL A 1 193 ? 11.908 4.369 -5.772 1.00 85.56 193 VAL A C 1
ATOM 1541 O O . VAL A 1 193 ? 12.300 3.711 -4.812 1.00 85.56 193 VAL A O 1
ATOM 1544 N N . VAL A 1 194 ? 11.080 5.396 -5.648 1.00 88.75 194 VAL A N 1
ATOM 1545 C CA . VAL A 1 194 ? 10.483 5.736 -4.361 1.00 88.75 194 VAL A CA 1
ATOM 1546 C C . VAL A 1 194 ? 9.266 4.848 -4.146 1.00 88.75 194 VAL A C 1
ATOM 1548 O O . VAL A 1 194 ? 8.321 4.869 -4.932 1.00 88.75 194 VAL A O 1
ATOM 1551 N N . LEU A 1 195 ? 9.308 4.058 -3.078 1.00 91.56 195 LEU A N 1
ATOM 1552 C CA . LEU A 1 195 ? 8.165 3.342 -2.539 1.00 91.56 195 LEU A CA 1
ATOM 1553 C C . LEU A 1 195 ? 7.479 4.239 -1.512 1.00 91.56 195 LEU A C 1
ATOM 1555 O O . LEU A 1 195 ? 8.046 4.526 -0.457 1.00 91.56 195 LEU A O 1
ATOM 1559 N N . ALA A 1 196 ? 6.250 4.643 -1.815 1.00 91.62 196 ALA A N 1
ATOM 1560 C CA . ALA A 1 196 ? 5.361 5.316 -0.887 1.00 91.62 196 ALA A CA 1
ATOM 1561 C C . ALA A 1 196 ? 4.351 4.305 -0.337 1.00 91.62 196 ALA A C 1
ATOM 1563 O O . ALA A 1 196 ? 3.510 3.783 -1.067 1.00 91.62 196 ALA A O 1
ATOM 1564 N N . VAL A 1 197 ? 4.412 4.053 0.967 1.00 93.81 197 VAL A N 1
ATOM 1565 C CA . VAL A 1 197 ? 3.405 3.280 1.692 1.00 93.81 197 VAL A CA 1
ATOM 1566 C C . VAL A 1 197 ? 2.676 4.208 2.642 1.00 93.81 197 VAL A C 1
ATOM 1568 O O . VAL A 1 197 ? 3.281 4.849 3.499 1.00 93.81 197 VAL A O 1
ATOM 1571 N N . THR A 1 198 ? 1.359 4.264 2.512 1.00 93.12 198 THR A N 1
ATOM 1572 C CA . THR A 1 198 ? 0.500 4.966 3.464 1.00 93.12 198 THR A CA 1
ATOM 1573 C C . THR A 1 198 ? -0.428 3.964 4.106 1.00 93.12 198 THR A C 1
ATOM 1575 O O . THR A 1 198 ? -1.052 3.169 3.414 1.00 93.12 198 THR A O 1
ATOM 1578 N N . MET A 1 199 ? -0.568 4.012 5.422 1.00 93.62 199 MET A N 1
ATOM 1579 C CA . MET A 1 199 ? -1.571 3.219 6.117 1.00 93.62 199 MET A CA 1
ATOM 1580 C C . MET A 1 199 ? -2.392 4.136 7.004 1.00 93.62 199 MET A C 1
ATOM 1582 O O . MET A 1 199 ? -1.853 5.021 7.662 1.00 93.62 199 MET A O 1
ATOM 1586 N N . SER A 1 200 ? -3.707 3.951 7.020 1.00 92.19 200 SER A N 1
ATOM 1587 C CA . SER A 1 200 ? -4.580 4.709 7.906 1.00 92.19 200 SER A CA 1
ATOM 1588 C C . SER A 1 200 ? -5.659 3.831 8.512 1.00 92.19 200 SER A C 1
ATOM 1590 O O . SER A 1 200 ? -6.248 2.988 7.835 1.00 92.19 200 SER A O 1
ATOM 1592 N N . ILE A 1 201 ? -5.915 4.040 9.801 1.00 87.88 201 ILE A N 1
ATOM 1593 C CA . ILE A 1 201 ? -6.958 3.345 10.551 1.00 87.88 201 ILE A CA 1
ATOM 1594 C C . ILE A 1 201 ? -8.046 4.342 10.932 1.00 87.88 201 ILE A C 1
ATOM 1596 O O . ILE A 1 201 ? -7.768 5.441 11.414 1.00 87.88 201 ILE A O 1
ATOM 1600 N N . PHE A 1 202 ? -9.297 3.950 10.729 1.00 85.88 202 PHE A N 1
ATOM 1601 C CA . PHE A 1 202 ? -10.445 4.805 10.977 1.00 85.88 202 PHE A CA 1
ATOM 1602 C C . PHE A 1 202 ? -10.690 4.929 12.488 1.00 85.88 202 PHE A C 1
ATOM 1604 O O . PHE A 1 202 ? -10.376 4.007 13.251 1.00 85.88 202 PHE A O 1
ATOM 1611 N N . PRO A 1 203 ? -11.288 6.037 12.959 1.00 81.50 203 PRO A N 1
ATOM 1612 C CA . PRO A 1 203 ? -11.552 6.235 14.381 1.00 81.50 203 PRO A CA 1
ATOM 1613 C C . PRO A 1 203 ? -12.339 5.092 15.040 1.00 81.50 203 PRO A C 1
ATOM 1615 O O . PRO A 1 203 ? -12.050 4.748 16.186 1.00 81.50 203 PRO A O 1
ATOM 1618 N N . GLN A 1 204 ? -13.292 4.474 14.331 1.00 79.19 204 GLN A N 1
ATOM 1619 C CA . GLN A 1 204 ? -14.098 3.382 14.886 1.00 79.19 204 GLN A CA 1
ATOM 1620 C C . GLN A 1 204 ? -13.249 2.125 15.132 1.00 79.19 204 GLN A C 1
ATOM 1622 O O . GLN A 1 204 ? -13.321 1.534 16.208 1.00 79.19 204 GLN A O 1
ATOM 1627 N N . ALA A 1 205 ? -12.379 1.764 14.190 1.00 80.81 205 ALA A N 1
ATOM 1628 C CA . ALA A 1 205 ? -11.417 0.679 14.355 1.00 80.81 205 ALA A CA 1
ATOM 1629 C C . ALA A 1 205 ? -10.408 0.957 15.472 1.00 80.81 205 ALA A C 1
ATOM 1631 O O . ALA A 1 205 ? -10.116 0.071 16.270 1.00 80.81 205 ALA A O 1
ATOM 1632 N N . ARG A 1 206 ? -9.923 2.202 15.594 1.00 79.81 206 ARG A N 1
ATOM 1633 C CA . ARG A 1 206 ? -9.052 2.583 16.718 1.00 79.81 206 ARG A CA 1
ATOM 1634 C C . ARG A 1 206 ? -9.747 2.381 18.056 1.00 79.81 206 ARG A C 1
ATOM 1636 O O . ARG A 1 206 ? -9.126 1.860 18.975 1.00 79.81 206 ARG A O 1
ATOM 1643 N N . ALA A 1 207 ? -11.016 2.771 18.162 1.00 78.44 207 ALA A N 1
ATOM 1644 C CA . ALA A 1 207 ? -11.802 2.555 19.370 1.00 78.44 207 ALA A CA 1
ATOM 1645 C C . ALA A 1 207 ? -11.978 1.057 19.672 1.00 78.44 207 ALA A C 1
ATOM 1647 O O . ALA A 1 207 ? -11.800 0.649 20.818 1.00 78.44 207 ALA A O 1
ATOM 1648 N N . ALA A 1 208 ? -12.241 0.234 18.650 1.00 74.06 208 ALA A N 1
ATOM 1649 C CA . ALA A 1 208 ? -12.319 -1.218 18.800 1.00 74.06 208 ALA A CA 1
ATOM 1650 C C . ALA A 1 208 ? -10.995 -1.799 19.328 1.00 74.06 208 ALA A C 1
ATOM 1652 O O . ALA A 1 208 ? -10.985 -2.516 20.329 1.00 74.06 208 ALA A O 1
ATOM 1653 N N . PHE A 1 209 ? -9.861 -1.413 18.737 1.00 74.75 209 PHE A N 1
ATOM 1654 C CA . PHE A 1 209 ? -8.544 -1.898 19.152 1.00 74.75 209 PHE A CA 1
ATOM 1655 C C . PHE A 1 209 ? -8.040 -1.306 20.472 1.00 74.75 209 PHE A C 1
ATOM 1657 O O . PHE A 1 209 ? -7.240 -1.951 21.142 1.00 74.75 209 PHE A O 1
ATOM 1664 N N . ALA A 1 210 ? -8.517 -0.131 20.895 1.00 71.94 210 ALA A N 1
ATOM 1665 C CA . ALA A 1 210 ? -8.143 0.469 22.180 1.00 71.94 210 ALA A CA 1
ATOM 1666 C C . ALA A 1 210 ? -8.578 -0.383 23.384 1.00 71.94 210 ALA A C 1
ATOM 1668 O O . ALA A 1 210 ? -7.962 -0.311 24.444 1.00 71.94 210 ALA A O 1
ATOM 1669 N N . THR A 1 211 ? -9.615 -1.206 23.215 1.00 68.94 211 THR A N 1
ATOM 1670 C CA . THR A 1 211 ? -10.079 -2.150 24.245 1.00 68.94 211 THR A CA 1
ATOM 1671 C C . THR A 1 211 ? -9.200 -3.397 24.361 1.00 68.94 211 THR A C 1
ATOM 1673 O O . THR A 1 211 ? -9.293 -4.138 25.338 1.00 68.94 211 THR A O 1
ATOM 1676 N N . ILE A 1 212 ? -8.313 -3.621 23.389 1.00 69.81 212 ILE A N 1
ATOM 1677 C CA . ILE A 1 212 ? -7.380 -4.739 23.378 1.00 69.81 212 ILE A CA 1
ATOM 1678 C C . ILE A 1 212 ? -6.097 -4.293 24.082 1.00 69.81 212 ILE A C 1
ATOM 1680 O O . ILE A 1 212 ? -5.404 -3.389 23.616 1.00 69.81 212 ILE A O 1
ATOM 1684 N N . ASN A 1 213 ? -5.694 -5.004 25.142 1.00 69.50 213 ASN A N 1
ATOM 1685 C CA . ASN A 1 213 ? -4.431 -4.780 25.878 1.00 69.50 213 ASN A CA 1
ATOM 1686 C C . ASN A 1 213 ? -3.154 -4.888 25.005 1.00 69.50 213 ASN A C 1
ATOM 1688 O O . ASN A 1 213 ? -2.041 -4.698 25.489 1.00 69.50 213 ASN A O 1
ATOM 1692 N N . LYS A 1 214 ? -3.318 -5.213 23.719 1.00 79.88 214 LYS A N 1
ATOM 1693 C CA . LYS A 1 214 ? -2.304 -5.515 22.708 1.00 79.88 214 LYS A CA 1
ATOM 1694 C C . LYS A 1 214 ? -2.552 -4.745 21.400 1.00 79.88 214 LYS A C 1
ATOM 1696 O O . LYS A 1 214 ? -2.217 -5.230 20.327 1.00 79.88 214 LYS A O 1
ATOM 1701 N N . ALA A 1 215 ? -3.116 -3.533 21.464 1.00 81.25 215 ALA A N 1
ATOM 1702 C CA . ALA A 1 215 ? -3.426 -2.713 20.281 1.00 81.25 215 ALA A CA 1
ATOM 1703 C C . ALA A 1 215 ? -2.247 -2.568 19.297 1.00 81.25 215 ALA A C 1
ATOM 1705 O O . ALA A 1 215 ? -2.435 -2.656 18.087 1.00 81.25 215 ALA A O 1
ATOM 1706 N N . LYS A 1 216 ? -1.014 -2.409 19.804 1.00 87.00 216 LYS A N 1
ATOM 1707 C CA . LYS A 1 216 ? 0.195 -2.371 18.964 1.00 87.00 216 LYS A CA 1
ATOM 1708 C C . LYS A 1 216 ? 0.395 -3.678 18.188 1.00 87.00 216 LYS A C 1
ATOM 1710 O O . LYS A 1 216 ? 0.681 -3.625 17.001 1.00 87.00 216 LYS A O 1
ATOM 1715 N N . GLU A 1 217 ? 0.234 -4.826 18.845 1.00 89.06 217 GLU A N 1
ATOM 1716 C CA . GLU A 1 217 ? 0.347 -6.143 18.201 1.00 89.06 217 GLU A CA 1
ATOM 1717 C C . GLU A 1 217 ? -0.771 -6.349 17.171 1.00 89.06 217 GLU A C 1
ATOM 1719 O O . GLU A 1 217 ? -0.537 -6.949 16.130 1.00 89.06 217 GLU A O 1
ATOM 1724 N N . ALA A 1 218 ? -1.973 -5.817 17.425 1.00 88.00 218 ALA A N 1
ATOM 1725 C CA . ALA A 1 218 ? -3.071 -5.864 16.461 1.00 88.00 218 ALA A CA 1
ATOM 1726 C C . ALA A 1 218 ? -2.740 -5.054 15.200 1.00 88.00 218 ALA A C 1
ATOM 1728 O O . ALA A 1 218 ? -2.874 -5.568 14.093 1.00 88.00 218 ALA A O 1
ATOM 1729 N N . TYR A 1 219 ? -2.241 -3.822 15.346 1.00 89.94 219 TYR A N 1
ATOM 1730 C CA . TYR A 1 219 ? -1.799 -3.024 14.198 1.00 89.94 219 TYR A CA 1
ATOM 1731 C C . TYR A 1 219 ? -0.623 -3.658 13.455 1.00 89.94 219 TYR A C 1
ATOM 1733 O O . TYR A 1 219 ? -0.595 -3.614 12.228 1.00 89.94 219 TYR A O 1
ATOM 1741 N N . ASP A 1 220 ? 0.313 -4.273 14.177 1.00 92.56 220 ASP A N 1
ATOM 1742 C CA . ASP A 1 220 ? 1.426 -5.023 13.594 1.00 92.56 220 ASP A CA 1
ATOM 1743 C C . ASP A 1 220 ? 0.923 -6.205 12.754 1.00 92.56 220 ASP A C 1
ATOM 1745 O O . ASP A 1 220 ? 1.288 -6.326 11.587 1.00 92.56 220 ASP A O 1
ATOM 1749 N N . ALA A 1 221 ? 0.000 -7.007 13.294 1.00 91.69 221 ALA A N 1
ATOM 1750 C CA . ALA A 1 221 ? -0.609 -8.127 12.582 1.00 91.69 221 ALA A CA 1
ATOM 1751 C C . ALA A 1 221 ? -1.380 -7.676 11.331 1.00 91.69 221 ALA A C 1
ATOM 1753 O O . ALA A 1 221 ? -1.245 -8.294 10.272 1.00 91.69 221 ALA A O 1
ATOM 1754 N N . ILE A 1 222 ? -2.150 -6.584 11.427 1.00 92.00 222 ILE A N 1
ATOM 1755 C CA . ILE A 1 222 ? -2.872 -6.015 10.280 1.00 92.00 222 ILE A CA 1
ATOM 1756 C C . ILE A 1 222 ? -1.881 -5.523 9.230 1.00 92.00 222 ILE A C 1
ATOM 1758 O O . ILE A 1 222 ? -2.045 -5.857 8.064 1.00 92.00 222 ILE A O 1
ATOM 1762 N N . CYS A 1 223 ? -0.847 -4.773 9.619 1.00 95.12 223 CYS A N 1
ATOM 1763 C CA . CYS A 1 223 ? 0.147 -4.251 8.683 1.00 95.12 223 CYS A CA 1
ATOM 1764 C C . CYS A 1 223 ? 0.898 -5.380 7.966 1.00 95.12 223 CYS A C 1
ATOM 1766 O O . CYS A 1 223 ? 0.959 -5.401 6.737 1.00 95.12 223 CYS A O 1
ATOM 1768 N N . MET A 1 224 ? 1.412 -6.357 8.718 1.00 95.62 224 MET A N 1
ATOM 1769 C CA . MET A 1 224 ? 2.151 -7.490 8.155 1.00 95.62 224 MET A CA 1
ATOM 1770 C C . MET A 1 224 ? 1.285 -8.286 7.179 1.00 95.62 224 MET A C 1
ATOM 1772 O O . MET A 1 224 ? 1.736 -8.634 6.086 1.00 95.62 224 MET A O 1
ATOM 1776 N N . SER A 1 225 ? 0.027 -8.533 7.549 1.00 94.12 225 SER A N 1
ATOM 1777 C CA . SER A 1 225 ? -0.919 -9.239 6.687 1.00 94.12 225 SER A CA 1
ATOM 1778 C C . SER A 1 225 ? -1.278 -8.416 5.457 1.00 94.12 225 SER A C 1
ATOM 1780 O O . SER A 1 225 ? -1.293 -8.963 4.362 1.00 94.12 225 SER A O 1
ATOM 1782 N N . ALA A 1 226 ? -1.489 -7.107 5.608 1.00 94.12 226 ALA A N 1
ATOM 1783 C CA . ALA A 1 226 ? -1.792 -6.205 4.506 1.00 94.12 226 ALA A CA 1
ATOM 1784 C C . ALA A 1 226 ? -0.676 -6.211 3.455 1.00 94.12 226 ALA A C 1
ATOM 1786 O O . ALA A 1 226 ? -0.949 -6.445 2.283 1.00 94.12 226 ALA A O 1
ATOM 1787 N N . ILE A 1 227 ? 0.585 -6.031 3.865 1.00 95.62 227 ILE A N 1
ATOM 1788 C CA . ILE A 1 227 ? 1.735 -6.060 2.946 1.00 95.62 227 ILE A CA 1
ATOM 1789 C C . ILE A 1 227 ? 1.892 -7.446 2.307 1.00 95.62 227 ILE A C 1
ATOM 1791 O O . ILE A 1 227 ? 2.132 -7.555 1.103 1.00 95.62 227 ILE A O 1
ATOM 1795 N N . SER A 1 228 ? 1.727 -8.515 3.094 1.00 94.19 228 SER A N 1
ATOM 1796 C CA . SER A 1 228 ? 1.820 -9.886 2.587 1.00 94.19 228 SER A CA 1
ATOM 1797 C C . SER A 1 228 ? 0.760 -10.176 1.524 1.00 94.19 228 SER A C 1
ATOM 1799 O O . SER A 1 228 ? 1.098 -10.665 0.447 1.00 94.19 228 SER A O 1
ATOM 1801 N N . ILE A 1 229 ? -0.503 -9.857 1.813 1.00 93.12 229 ILE A N 1
ATOM 1802 C CA . ILE A 1 229 ? -1.636 -10.025 0.897 1.00 93.12 229 ILE A CA 1
ATOM 1803 C C . ILE A 1 229 ? -1.421 -9.171 -0.348 1.00 93.12 229 ILE A C 1
ATOM 1805 O O . ILE A 1 229 ? -1.503 -9.687 -1.456 1.00 93.12 229 ILE A O 1
ATOM 1809 N N . PHE A 1 230 ? -1.052 -7.899 -0.183 1.00 93.19 230 PHE A N 1
ATOM 1810 C CA . PHE A 1 230 ? -0.833 -6.981 -1.299 1.00 93.19 230 PHE A CA 1
ATOM 1811 C C . PHE A 1 230 ? 0.212 -7.502 -2.293 1.00 93.19 230 PHE A C 1
ATOM 1813 O O . PHE A 1 230 ? 0.022 -7.407 -3.502 1.00 93.19 230 PHE A O 1
ATOM 1820 N N . GLY A 1 231 ? 1.298 -8.094 -1.787 1.00 92.38 231 GLY A N 1
ATOM 1821 C CA . GLY A 1 231 ? 2.348 -8.715 -2.593 1.00 92.38 231 GLY A CA 1
ATOM 1822 C C . GLY A 1 231 ? 2.066 -10.160 -3.019 1.00 92.38 231 GLY A C 1
ATOM 1823 O O . GLY A 1 231 ? 2.989 -10.832 -3.479 1.00 92.38 231 GLY A O 1
ATOM 1824 N N . THR A 1 232 ? 0.854 -10.683 -2.832 1.00 90.38 232 THR A N 1
ATOM 1825 C CA . THR A 1 232 ? 0.502 -12.060 -3.202 1.00 90.38 232 THR A CA 1
ATOM 1826 C C . THR A 1 232 ? -0.212 -12.094 -4.550 1.00 90.38 232 THR A C 1
ATOM 1828 O O . THR A 1 232 ? -1.027 -11.233 -4.883 1.00 90.38 232 THR A O 1
ATOM 1831 N N . LYS A 1 233 ? 0.150 -13.088 -5.367 1.00 84.25 233 LYS A N 1
ATOM 1832 C CA . LYS A 1 233 ? -0.475 -13.329 -6.667 1.00 84.25 233 LYS A CA 1
ATOM 1833 C C . LYS A 1 233 ? -1.952 -13.666 -6.470 1.00 84.25 233 LYS A C 1
ATOM 1835 O O . LYS A 1 233 ? -2.274 -14.406 -5.549 1.00 84.25 233 LYS A O 1
ATOM 1840 N N . ASP A 1 234 ? -2.814 -13.132 -7.330 1.00 78.12 234 ASP A N 1
ATOM 1841 C CA . ASP A 1 234 ? -4.266 -13.372 -7.367 1.00 78.12 234 ASP A CA 1
ATOM 1842 C C . ASP A 1 234 ? -5.061 -12.830 -6.154 1.00 78.12 234 ASP A C 1
ATOM 1844 O O . ASP A 1 234 ? -6.257 -12.591 -6.280 1.00 78.12 234 ASP A O 1
ATOM 1848 N N . GLU A 1 235 ? -4.411 -12.575 -5.013 1.00 80.75 235 GLU A N 1
ATOM 1849 C CA . GLU A 1 235 ? -5.018 -12.000 -3.797 1.00 80.75 235 GLU A CA 1
ATOM 1850 C C . GLU A 1 235 ? -4.741 -10.497 -3.626 1.00 80.75 235 GLU A C 1
ATOM 1852 O O . GLU A 1 235 ? -5.503 -9.788 -2.970 1.00 80.75 235 GLU A O 1
ATOM 1857 N N . GLY A 1 236 ? -3.629 -10.011 -4.183 1.00 86.12 236 GLY A N 1
ATOM 1858 C CA . GLY A 1 236 ? -3.152 -8.641 -4.022 1.00 86.12 236 GLY A CA 1
ATOM 1859 C C . GLY A 1 236 ? -2.961 -7.889 -5.334 1.00 86.12 236 GLY A C 1
ATOM 1860 O O . GLY A 1 236 ? -3.357 -8.329 -6.414 1.00 86.12 236 GLY A O 1
ATOM 1861 N N . CYS A 1 237 ? -2.299 -6.737 -5.250 1.00 88.81 237 CYS A N 1
ATOM 1862 C CA . CYS A 1 237 ? -1.985 -5.906 -6.408 1.00 88.81 237 CYS A CA 1
ATOM 1863 C C . CYS A 1 237 ? -0.650 -6.315 -7.020 1.00 88.81 237 CYS A C 1
ATOM 1865 O O . CYS A 1 237 ? 0.379 -5.658 -6.856 1.00 88.81 237 CYS A O 1
ATOM 1867 N N . THR A 1 238 ? -0.677 -7.417 -7.763 1.00 91.00 238 THR A N 1
ATOM 1868 C CA . THR A 1 238 ? 0.491 -7.926 -8.483 1.00 91.00 238 THR A CA 1
ATOM 1869 C C . THR A 1 238 ? 0.184 -8.204 -9.951 1.00 91.00 238 THR A C 1
ATOM 1871 O O . THR A 1 238 ? -0.970 -8.296 -10.363 1.00 91.00 238 THR A O 1
ATOM 1874 N N . SER A 1 239 ? 1.230 -8.305 -10.771 1.00 88.06 239 SER A N 1
ATOM 1875 C CA . SER A 1 239 ? 1.131 -8.777 -12.157 1.00 88.06 239 SER A CA 1
ATOM 1876 C C . SER A 1 239 ? 2.253 -9.746 -12.465 1.00 88.06 239 SER A C 1
ATOM 1878 O O . SER A 1 239 ? 3.399 -9.525 -12.066 1.00 88.06 239 SER A O 1
ATOM 1880 N N . GLU A 1 240 ? 1.954 -10.775 -13.249 1.00 87.75 240 GLU A N 1
ATOM 1881 C CA . GLU A 1 240 ? 2.996 -11.594 -13.857 1.00 87.75 240 GLU A CA 1
ATOM 1882 C C . GLU A 1 240 ? 3.580 -10.909 -15.090 1.00 87.75 240 GLU A C 1
ATOM 1884 O O . GLU A 1 240 ? 2.868 -10.365 -15.934 1.00 87.75 240 GLU A O 1
ATOM 1889 N N . LEU A 1 241 ? 4.900 -10.985 -15.216 1.00 86.81 241 LEU A N 1
ATOM 1890 C CA . LEU A 1 241 ? 5.646 -10.478 -16.351 1.00 86.81 241 LEU A CA 1
ATOM 1891 C C . LEU A 1 241 ? 6.562 -11.568 -16.895 1.00 86.81 241 LEU A C 1
ATOM 1893 O O . LEU A 1 241 ? 7.439 -12.085 -16.200 1.00 86.81 241 LEU A O 1
ATOM 1897 N N . ASN A 1 242 ? 6.378 -11.882 -18.174 1.00 87.12 242 ASN A N 1
ATOM 1898 C CA . ASN A 1 242 ? 7.283 -12.744 -18.921 1.00 87.12 242 ASN A CA 1
ATOM 1899 C C . ASN A 1 242 ? 8.403 -11.906 -19.548 1.00 87.12 242 ASN A C 1
ATOM 1901 O O . ASN A 1 242 ? 8.132 -10.880 -20.171 1.00 87.12 242 ASN A O 1
ATOM 1905 N N . TYR A 1 243 ? 9.644 -12.368 -19.423 1.00 85.00 243 TYR A N 1
ATOM 1906 C CA . TYR A 1 243 ? 10.824 -11.711 -19.988 1.00 85.00 243 TYR A CA 1
ATOM 1907 C C . TYR A 1 243 ? 11.869 -12.738 -20.454 1.00 85.00 243 TYR A C 1
ATOM 1909 O O . TYR A 1 243 ? 11.809 -13.918 -20.101 1.00 85.00 243 TYR A O 1
ATOM 1917 N N . LEU A 1 244 ? 12.820 -12.309 -21.279 1.00 80.25 244 LEU A N 1
ATOM 1918 C CA . LEU A 1 244 ? 13.944 -13.096 -21.777 1.00 80.25 244 LEU 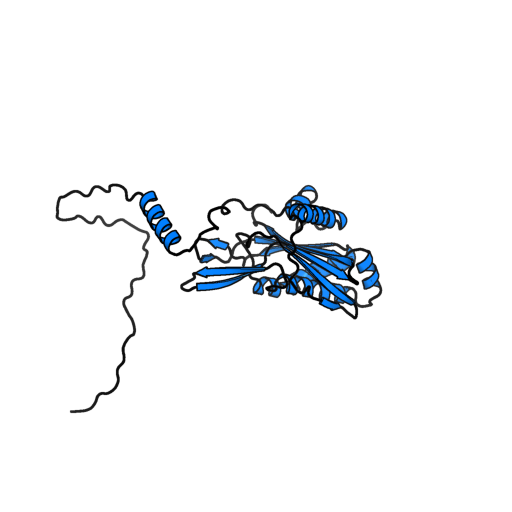A CA 1
ATOM 1919 C C . LEU A 1 244 ? 15.233 -12.660 -21.076 1.00 80.25 244 LEU A C 1
ATOM 1921 O O . LEU A 1 244 ? 15.572 -11.487 -21.026 1.00 80.25 244 LEU A O 1
ATOM 1925 N N . GLN A 1 245 ? 15.976 -13.625 -20.540 1.00 80.94 245 GLN A N 1
ATOM 1926 C CA . GLN A 1 245 ? 17.323 -13.418 -20.004 1.00 80.94 245 GLN A CA 1
ATOM 1927 C C . GLN A 1 245 ? 18.133 -14.692 -20.251 1.00 80.94 245 GLN A C 1
ATOM 1929 O O . GLN A 1 245 ? 18.178 -15.596 -19.407 1.00 80.94 245 GLN A O 1
ATOM 1934 N N . GLY A 1 246 ? 18.628 -14.835 -21.484 1.00 81.62 246 GLY A N 1
ATOM 1935 C CA . GLY A 1 246 ? 19.184 -16.080 -22.040 1.00 81.62 246 GLY A CA 1
ATOM 1936 C C . GLY A 1 246 ? 18.144 -17.191 -22.277 1.00 81.62 246 GLY A C 1
ATOM 1937 O O . GLY A 1 246 ? 18.297 -18.006 -23.176 1.00 81.62 246 GLY A O 1
ATOM 1938 N N . ARG A 1 247 ? 17.054 -17.201 -21.503 1.00 85.69 247 ARG A N 1
ATOM 1939 C CA . ARG A 1 247 ? 15.865 -18.053 -21.644 1.00 85.69 247 ARG A CA 1
ATOM 1940 C C . ARG A 1 247 ? 14.621 -17.298 -21.182 1.00 85.69 247 ARG A C 1
ATOM 1942 O O . ARG A 1 247 ? 14.746 -16.301 -20.467 1.00 85.69 247 ARG A O 1
ATOM 1949 N N . ARG A 1 248 ? 13.434 -17.792 -21.542 1.00 86.69 248 ARG A N 1
ATOM 1950 C CA . ARG A 1 248 ? 12.161 -17.257 -21.037 1.00 86.69 248 ARG A CA 1
ATOM 1951 C C . ARG A 1 248 ? 12.070 -17.465 -19.527 1.00 86.69 248 ARG A C 1
ATOM 1953 O O . ARG A 1 248 ? 12.331 -18.557 -19.026 1.00 86.69 248 ARG A O 1
ATOM 1960 N N . ARG A 1 249 ? 11.728 -16.399 -18.818 1.00 88.25 249 ARG A N 1
ATOM 1961 C CA . ARG A 1 249 ? 11.524 -16.347 -17.374 1.00 88.25 249 ARG A CA 1
ATOM 1962 C C . ARG A 1 249 ? 10.223 -15.613 -17.084 1.00 88.25 249 ARG A C 1
ATOM 1964 O O . ARG A 1 249 ? 9.729 -14.850 -17.915 1.00 88.25 249 ARG A O 1
ATOM 1971 N N . THR A 1 250 ? 9.705 -15.839 -15.889 1.00 89.00 250 THR A N 1
ATOM 1972 C CA . THR A 1 250 ? 8.518 -15.164 -15.374 1.00 89.00 250 THR A CA 1
ATOM 1973 C C . THR A 1 250 ? 8.874 -14.577 -14.020 1.00 89.00 250 THR A C 1
ATOM 1975 O O . THR A 1 250 ? 9.592 -15.203 -13.241 1.00 89.00 250 THR A O 1
ATOM 1978 N N . THR A 1 251 ? 8.409 -13.364 -13.762 1.00 89.50 251 THR A N 1
ATOM 1979 C CA . THR A 1 251 ? 8.473 -12.731 -12.447 1.00 89.50 251 THR A CA 1
ATOM 1980 C C . THR A 1 251 ? 7.103 -12.181 -12.084 1.00 89.50 251 THR A C 1
ATOM 1982 O O . THR A 1 251 ? 6.272 -11.956 -12.963 1.00 89.50 251 THR A O 1
ATOM 1985 N N . THR A 1 252 ? 6.876 -11.954 -10.798 1.00 92.12 252 THR A N 1
ATOM 1986 C CA . THR A 1 252 ? 5.677 -11.290 -10.290 1.00 92.12 252 THR A CA 1
ATOM 1987 C C . THR A 1 252 ? 6.104 -9.947 -9.725 1.00 92.12 252 THR A C 1
ATOM 1989 O O . THR A 1 252 ? 6.878 -9.892 -8.768 1.00 92.12 252 THR A O 1
ATOM 1992 N N . GLY A 1 253 ? 5.640 -8.868 -10.345 1.00 90.81 253 GLY A N 1
ATOM 1993 C CA . GLY A 1 253 ? 5.866 -7.510 -9.867 1.00 90.81 253 GLY A CA 1
ATOM 1994 C C . GLY A 1 253 ? 4.702 -7.021 -9.013 1.00 90.81 253 GLY A C 1
ATOM 1995 O O . GLY A 1 253 ? 3.570 -7.479 -9.182 1.00 90.81 253 GLY A O 1
ATOM 1996 N N . VAL A 1 254 ? 4.984 -6.083 -8.116 1.00 91.75 254 VAL A N 1
ATOM 1997 C CA . VAL A 1 254 ? 3.970 -5.356 -7.345 1.00 91.75 254 VAL A CA 1
ATOM 1998 C C . VAL A 1 254 ? 3.512 -4.132 -8.138 1.00 91.75 254 VAL A C 1
ATOM 2000 O O . VAL A 1 254 ? 4.333 -3.448 -8.752 1.00 91.75 254 VAL A O 1
ATOM 2003 N N . LYS A 1 255 ? 2.201 -3.887 -8.155 1.00 88.00 255 LYS A N 1
ATOM 2004 C CA . LYS A 1 255 ? 1.565 -2.728 -8.793 1.00 88.00 255 LYS A CA 1
ATOM 2005 C C . LYS A 1 255 ? 1.267 -1.637 -7.766 1.00 88.00 255 LYS A C 1
ATOM 2007 O O . LYS A 1 255 ? 1.211 -1.907 -6.568 1.00 88.00 255 LYS A O 1
ATOM 2012 N N . ASP A 1 256 ? 0.962 -0.442 -8.257 1.00 87.06 256 ASP A N 1
ATOM 2013 C CA . ASP A 1 256 ? 0.288 0.573 -7.450 1.00 87.06 256 ASP A CA 1
ATOM 2014 C C . ASP A 1 256 ? -1.141 0.135 -7.124 1.00 87.06 256 ASP A C 1
ATOM 2016 O O . ASP A 1 256 ? -1.855 -0.417 -7.974 1.00 87.06 256 ASP A O 1
ATOM 2020 N N . GLY A 1 257 ? -1.611 0.475 -5.932 1.00 87.94 257 GLY A N 1
ATOM 2021 C CA . GLY A 1 257 ? -2.973 0.152 -5.543 1.00 87.94 257 GLY A CA 1
ATOM 2022 C C . GLY A 1 257 ? -3.272 0.372 -4.075 1.00 87.94 257 GLY A C 1
ATOM 2023 O O . GLY A 1 257 ? -2.487 0.938 -3.311 1.00 87.94 257 GLY A O 1
ATOM 2024 N N . PHE A 1 258 ? -4.444 -0.114 -3.706 1.00 88.88 258 PHE A N 1
ATOM 2025 C CA . PHE A 1 258 ? -5.038 0.046 -2.399 1.00 88.88 258 PHE A CA 1
ATOM 2026 C C . PHE A 1 258 ? -5.438 -1.299 -1.813 1.00 88.88 258 PHE A C 1
ATOM 2028 O O . PHE A 1 258 ? -5.776 -2.239 -2.533 1.00 88.88 258 PHE A O 1
ATOM 2035 N N . LEU A 1 259 ? -5.428 -1.365 -0.488 1.00 90.88 259 LEU A N 1
ATOM 2036 C CA . LEU A 1 259 ? -5.993 -2.467 0.271 1.00 90.88 259 LEU A CA 1
ATOM 2037 C C . LEU A 1 259 ? -6.884 -1.898 1.370 1.00 90.88 259 LEU A C 1
ATOM 2039 O O . LEU A 1 259 ? -6.397 -1.348 2.358 1.00 90.88 259 LEU A O 1
ATOM 2043 N N . ASP A 1 260 ? -8.190 -2.025 1.202 1.00 90.69 260 ASP A N 1
ATOM 2044 C CA . ASP A 1 260 ? -9.163 -1.644 2.214 1.00 90.69 260 ASP A CA 1
ATOM 2045 C C . ASP A 1 260 ? -9.281 -2.742 3.265 1.00 90.69 260 ASP A C 1
ATOM 2047 O O . ASP A 1 260 ? -9.396 -3.920 2.935 1.00 90.69 260 ASP A O 1
ATOM 2051 N N . PHE A 1 261 ? -9.295 -2.359 4.543 1.00 88.56 261 PHE A N 1
ATOM 2052 C CA . PHE A 1 261 ? -9.518 -3.292 5.649 1.00 88.56 261 PHE A CA 1
ATOM 2053 C C . PHE A 1 261 ? -10.944 -3.153 6.147 1.00 88.56 261 PHE A C 1
ATOM 2055 O O . PHE A 1 261 ? -11.372 -2.049 6.493 1.00 88.56 261 PHE A O 1
ATOM 2062 N N . LEU A 1 262 ? -11.671 -4.260 6.230 1.00 88.44 262 LEU A N 1
ATOM 2063 C CA . LEU A 1 262 ? -13.040 -4.288 6.712 1.00 88.44 262 LEU A CA 1
ATOM 2064 C C . LEU A 1 262 ? -13.114 -5.095 7.998 1.00 88.44 262 LEU A C 1
ATOM 2066 O O . LEU A 1 262 ? -12.634 -6.224 8.063 1.00 88.44 262 LEU A O 1
ATOM 2070 N N . ILE A 1 263 ? -13.773 -4.525 9.00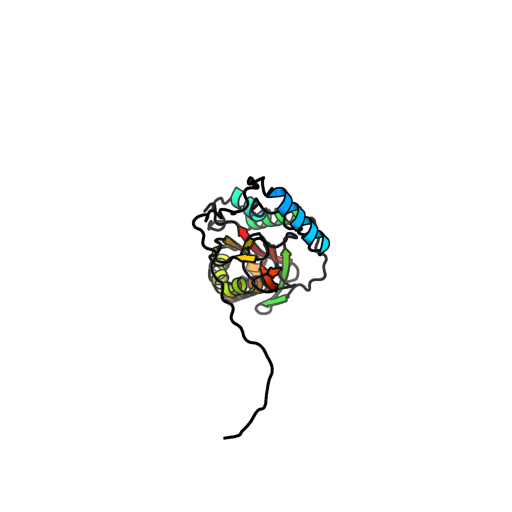3 1.00 84.19 263 ILE A N 1
ATOM 2071 C CA . ILE A 1 263 ? -14.099 -5.205 10.258 1.00 84.19 263 ILE A CA 1
ATOM 2072 C C . ILE A 1 263 ? -15.616 -5.212 10.373 1.00 84.19 263 ILE A C 1
ATOM 2074 O O . ILE A 1 263 ? -16.252 -4.160 10.293 1.00 84.19 263 ILE A O 1
ATOM 2078 N N . GLY A 1 264 ? -16.204 -6.404 10.492 1.00 81.62 264 GLY A N 1
ATOM 2079 C CA . GLY A 1 264 ? -17.662 -6.563 10.460 1.00 81.62 264 GLY A CA 1
ATOM 2080 C C . GLY A 1 264 ? -18.298 -6.078 9.149 1.00 81.62 264 GLY A C 1
ATOM 2081 O O . GLY A 1 264 ? -19.415 -5.573 9.165 1.00 81.62 264 GLY A O 1
ATOM 2082 N N . GLY A 1 265 ? -17.569 -6.163 8.028 1.00 79.50 265 GLY A N 1
ATOM 2083 C CA . GLY A 1 265 ? -18.033 -5.705 6.711 1.00 79.50 265 GLY A CA 1
ATOM 2084 C C . GLY A 1 265 ? -18.012 -4.186 6.506 1.00 79.50 265 GLY A C 1
ATOM 2085 O O . GLY A 1 265 ? -18.437 -3.708 5.459 1.00 79.50 265 GLY A O 1
ATOM 2086 N N . VAL A 1 266 ? -17.505 -3.413 7.469 1.00 83.44 266 VAL A N 1
ATOM 2087 C CA . VAL A 1 266 ? -17.386 -1.953 7.364 1.00 83.44 266 VAL A CA 1
ATOM 2088 C C . VAL A 1 266 ? -15.929 -1.583 7.144 1.00 83.44 266 VAL A C 1
ATOM 2090 O O . VAL A 1 266 ? -15.066 -2.064 7.878 1.00 83.44 266 VAL A O 1
ATOM 2093 N N . LYS A 1 267 ? -15.649 -0.699 6.179 1.00 86.62 267 LYS A N 1
ATOM 2094 C CA . LYS A 1 267 ? -14.302 -0.154 5.970 1.00 86.62 267 LYS A CA 1
ATOM 2095 C C . LYS A 1 267 ? -13.809 0.538 7.241 1.00 86.62 267 LYS A C 1
ATOM 2097 O O . LYS A 1 267 ? -14.431 1.467 7.748 1.00 86.62 267 LYS A O 1
ATOM 2102 N N . GLN A 1 268 ? -12.679 0.058 7.730 1.00 88.56 268 GLN A N 1
ATOM 2103 C CA . GLN A 1 268 ? -12.060 0.422 8.998 1.00 88.56 268 GLN A CA 1
ATOM 2104 C C . GLN A 1 268 ? -10.611 0.887 8.841 1.00 88.56 268 GLN A C 1
ATOM 2106 O O . GLN A 1 268 ? -9.996 1.373 9.791 1.00 88.56 268 GLN A O 1
ATOM 2111 N N . GLY A 1 269 ? -10.058 0.773 7.641 1.00 90.06 269 GLY A N 1
ATOM 2112 C CA . GLY A 1 269 ? -8.770 1.341 7.300 1.00 90.06 269 GLY A CA 1
ATOM 2113 C C . GLY A 1 269 ? -8.427 1.118 5.841 1.00 90.06 269 GLY A C 1
ATOM 2114 O O . GLY A 1 269 ? -9.243 0.614 5.067 1.00 90.06 269 GLY A O 1
ATOM 2115 N N . LEU A 1 270 ? -7.232 1.564 5.486 1.00 92.19 270 LEU A N 1
ATOM 2116 C CA . LEU A 1 270 ? -6.710 1.566 4.130 1.00 92.19 270 LEU A CA 1
ATOM 2117 C C . LEU A 1 270 ? -5.182 1.451 4.175 1.00 92.19 270 LEU A C 1
ATOM 2119 O O . LEU A 1 270 ? -4.542 2.172 4.946 1.00 92.19 270 LEU A O 1
ATOM 2123 N N . LEU A 1 271 ? -4.621 0.597 3.322 1.00 93.69 271 LEU A N 1
ATOM 2124 C CA . LEU A 1 271 ? -3.240 0.641 2.850 1.00 93.69 271 LEU A CA 1
ATOM 2125 C C . LEU A 1 271 ? -3.220 1.237 1.444 1.00 93.69 271 LEU A C 1
ATOM 2127 O O . LEU A 1 271 ? -4.020 0.843 0.602 1.00 93.69 271 LEU A O 1
ATOM 2131 N N . THR A 1 272 ? -2.248 2.087 1.169 1.00 91.50 272 THR A N 1
ATOM 2132 C CA . THR A 1 272 ? -1.899 2.520 -0.179 1.00 91.50 272 THR A CA 1
ATOM 2133 C C . THR A 1 272 ? -0.442 2.184 -0.440 1.00 91.50 272 THR A C 1
ATOM 2135 O O . THR A 1 272 ? 0.405 2.456 0.414 1.00 91.50 272 THR A O 1
ATOM 2138 N N . ILE A 1 273 ? -0.165 1.630 -1.617 1.00 91.62 273 ILE A N 1
ATOM 2139 C CA . ILE A 1 273 ? 1.181 1.416 -2.144 1.00 91.62 273 ILE A CA 1
ATOM 2140 C C . ILE A 1 273 ? 1.268 2.129 -3.486 1.00 91.62 273 ILE A C 1
ATOM 2142 O O . ILE A 1 273 ? 0.461 1.869 -4.380 1.00 91.62 273 ILE A O 1
ATOM 2146 N N . ASP A 1 274 ? 2.259 2.998 -3.624 1.00 88.94 274 ASP A N 1
ATOM 2147 C CA . ASP A 1 274 ? 2.573 3.669 -4.879 1.00 88.94 274 ASP A CA 1
ATOM 2148 C C . ASP A 1 274 ? 4.085 3.657 -5.128 1.00 88.94 274 ASP A C 1
ATOM 2150 O O . ASP A 1 274 ? 4.893 3.803 -4.204 1.00 88.94 274 ASP A O 1
ATOM 2154 N N . PHE A 1 275 ? 4.454 3.512 -6.397 1.00 86.25 275 PHE A N 1
ATOM 2155 C CA . PHE A 1 275 ? 5.816 3.627 -6.896 1.00 86.25 275 PHE A CA 1
ATOM 2156 C C . PHE A 1 275 ? 5.951 4.907 -7.725 1.00 86.25 275 PHE A C 1
ATOM 2158 O O . PHE A 1 275 ? 5.222 5.117 -8.694 1.00 86.25 275 PHE A O 1
ATOM 2165 N N . SER A 1 276 ? 6.917 5.756 -7.384 1.00 80.19 276 SER A N 1
ATOM 2166 C CA . SER A 1 276 ? 7.240 6.959 -8.159 1.00 80.19 276 SER A CA 1
ATOM 2167 C C . SER A 1 276 ? 8.716 6.968 -8.567 1.00 80.19 276 SER A C 1
ATOM 2169 O O . SER A 1 276 ? 9.542 6.316 -7.915 1.00 80.19 276 SER A O 1
ATOM 2171 N N . PRO A 1 277 ? 9.091 7.683 -9.646 1.00 72.81 277 PRO A N 1
ATOM 2172 C CA . PRO A 1 277 ? 10.499 7.900 -9.949 1.00 72.81 277 PRO A CA 1
ATOM 2173 C C . PRO A 1 277 ? 11.192 8.581 -8.759 1.00 72.81 277 PRO A C 1
ATOM 2175 O O . PRO A 1 277 ? 10.568 9.317 -7.996 1.00 72.81 277 PRO A O 1
ATOM 2178 N N . ALA A 1 278 ? 12.481 8.290 -8.584 1.00 70.31 278 ALA A N 1
ATOM 2179 C CA . ALA A 1 278 ? 13.308 8.929 -7.559 1.00 70.31 278 ALA A CA 1
ATOM 2180 C C . ALA A 1 278 ? 13.781 10.339 -7.958 1.00 70.31 278 ALA A C 1
ATOM 2182 O O . ALA A 1 278 ? 14.412 11.022 -7.157 1.00 70.31 278 ALA A O 1
ATOM 2183 N N . GLU A 1 279 ? 13.488 10.768 -9.187 1.00 56.72 279 GLU A N 1
ATOM 2184 C CA . GLU A 1 279 ? 13.714 12.136 -9.643 1.00 56.72 279 GLU A CA 1
ATOM 2185 C C . GLU A 1 279 ? 12.634 13.029 -9.000 1.00 56.72 279 GLU A C 1
ATOM 2187 O O . GLU A 1 279 ? 11.450 12.739 -9.150 1.00 56.72 279 GLU A O 1
ATOM 2192 N N . ASP A 1 280 ? 13.061 14.059 -8.256 1.00 41.84 280 ASP A N 1
ATOM 2193 C CA . ASP A 1 280 ? 12.268 15.051 -7.489 1.00 41.84 280 ASP A CA 1
ATOM 2194 C C . ASP A 1 280 ? 12.089 14.836 -5.963 1.00 41.84 280 ASP A C 1
ATOM 2196 O O . ASP A 1 280 ? 11.043 15.185 -5.407 1.00 41.84 280 ASP A O 1
ATOM 2200 N N . PHE A 1 281 ? 13.125 14.369 -5.249 1.00 43.19 281 PHE A N 1
ATOM 2201 C CA . PHE A 1 281 ? 13.247 14.559 -3.788 1.00 43.19 281 PHE A CA 1
ATOM 2202 C C . PHE A 1 281 ? 14.607 15.121 -3.366 1.00 43.19 281 PHE A C 1
ATOM 2204 O O . PHE A 1 281 ? 15.636 14.666 -3.916 1.00 43.19 281 PHE A O 1
#

pLDDT: mean 71.51, std 22.74, range [24.06, 95.62]

Mean predicted aligned error: 14.74 Å

Foldseek 3Di:
DDDDDDDDDDDDDDDDDDDPDPDDDDDDDDPDPPDPDPPDPPPVVVVVVVVVVCVVVVVPPPPPPPPDDDDFQQLVVQCCVPVVPPPVDLDDAPVSSVVSVVVNVVVQPDDDPPPFDFDWDDQPNWIKTKDWDFRPDDADQKFAFLVVQLVCLQVQLVQFLVSCLPRQKGKDWDFDQFIWGDDDQDIDTRATKIKIKMKGFAPVVSVVLVPPPPSSVSSSVVSSVQSNQQSDPSRHQWDWDWGDDVHIDITITGGWTKMFIDTVNHGGMMMTITIGHPPPD